Protein AF-A0A314ZMV6-F1 (afdb_monomer)

Solvent-accessible surface area (backbone atoms only — not comparable to full-atom values): 12860 Å² total; per-residue (Å²): 137,84,67,70,68,55,55,56,54,50,53,53,50,53,52,53,50,53,53,48,50,54,51,49,51,54,50,48,53,55,47,52,58,46,52,54,53,48,51,55,50,51,54,53,48,50,51,51,51,51,51,53,50,50,55,50,49,54,51,49,52,53,51,49,52,54,49,48,52,55,49,50,55,37,45,76,69,45,76,46,41,58,72,29,32,35,38,41,33,10,51,56,38,54,68,37,71,91,50,17,63,56,51,56,52,53,32,57,76,69,54,40,44,70,44,81,39,87,50,99,50,79,21,28,34,37,40,33,33,52,48,57,63,91,75,35,94,73,61,70,57,69,44,77,45,61,44,38,39,35,61,34,51,30,68,62,49,49,48,33,54,75,67,67,43,48,62,61,50,52,52,55,50,32,72,80,36,73,82,38,48,83,42,77,45,63,44,63,43,68,61,48,52,53,52,52,53,51,50,51,60,68,60,51,85,56,86,73,94,80,74,84,76,81,82,77,78,84,77,79,72,96,64,99,70,88,129

pLDDT: mean 79.05, std 17.61, range [33.66, 97.62]

Mean predicted aligned error: 16.0 Å

Radius of gyration: 45.46 Å; Cα contacts (8 Å, |Δi|>4): 189; chains: 1; bounding box: 92×43×152 Å

InterPro domains:
  IPR006166 ERCC4 domain [PF02732] (89-210)
  IPR033310 Mms4/EME1/EME2 [PTHR21077] (9-217)
  IPR047524 Crossover junction endonuclease EME1, XPF-like nuclease domain, plants/arthropods [cd20083] (84-217)

Structure (mmCIF, N/CA/C/O backbone):
data_AF-A0A314ZMV6-F1
#
_entry.id   AF-A0A314ZMV6-F1
#
loop_
_atom_site.group_PDB
_atom_site.id
_atom_site.type_symbol
_atom_site.label_atom_id
_atom_site.label_alt_id
_atom_site.label_comp_id
_atom_site.label_asym_id
_atom_site.label_entity_id
_atom_site.label_seq_id
_atom_site.pdbx_PDB_ins_code
_atom_site.Cartn_x
_atom_site.Cartn_y
_atom_site.Cartn_z
_atom_site.occupancy
_atom_site.B_iso_or_equiv
_atom_site.auth_seq_id
_atom_site.auth_comp_id
_atom_site.auth_asym_id
_atom_site.auth_atom_id
_atom_site.pdbx_PDB_model_num
ATOM 1 N N . MET A 1 1 ? -65.391 -12.163 109.477 1.00 46.50 1 MET A N 1
ATOM 2 C CA . MET A 1 1 ? -65.604 -12.967 108.250 1.00 46.50 1 MET A CA 1
ATOM 3 C C . MET A 1 1 ? -64.968 -12.210 107.085 1.00 46.50 1 MET A C 1
ATOM 5 O O . MET A 1 1 ? -65.658 -11.556 106.318 1.00 46.50 1 MET A O 1
ATOM 9 N N . ASP A 1 2 ? -63.638 -12.265 106.977 1.00 49.41 2 ASP A N 1
ATOM 10 C CA . ASP A 1 2 ? -62.822 -11.454 106.052 1.00 49.41 2 ASP A CA 1
ATOM 11 C C . ASP A 1 2 ? -62.337 -12.243 104.824 1.00 49.41 2 ASP A C 1
ATOM 13 O O . ASP A 1 2 ? -61.214 -12.083 104.353 1.00 49.41 2 ASP A O 1
ATOM 17 N N . GLN A 1 3 ? -63.177 -13.131 104.287 1.00 50.53 3 GLN A N 1
ATOM 18 C CA . GLN A 1 3 ? -62.829 -13.936 103.104 1.00 50.53 3 GLN A CA 1
ATOM 19 C C . GLN A 1 3 ? -63.373 -13.368 101.783 1.00 50.53 3 GLN A C 1
ATOM 21 O O . GLN A 1 3 ? -62.817 -13.649 100.722 1.00 50.53 3 GLN A O 1
ATOM 26 N N . MET A 1 4 ? -64.386 -12.494 101.813 1.00 45.66 4 MET A N 1
ATOM 27 C CA . MET A 1 4 ? -65.026 -11.985 100.587 1.00 45.66 4 MET A CA 1
ATOM 28 C C . MET A 1 4 ? -64.254 -10.830 99.915 1.00 45.66 4 MET A C 1
ATOM 30 O O . MET A 1 4 ? -64.315 -10.662 98.696 1.00 45.66 4 MET A O 1
ATOM 34 N N . GLY A 1 5 ? -63.473 -10.053 100.679 1.00 46.84 5 GLY A N 1
ATOM 35 C CA . GLY A 1 5 ? -62.709 -8.903 100.167 1.00 46.84 5 GLY A CA 1
ATOM 36 C C . GLY A 1 5 ? -61.453 -9.273 99.364 1.00 46.84 5 GLY A C 1
ATOM 37 O O . GLY A 1 5 ? -61.052 -8.535 98.458 1.00 46.84 5 GLY A O 1
ATOM 38 N N . ASN A 1 6 ? -60.853 -10.436 99.645 1.00 51.25 6 ASN A N 1
ATOM 39 C CA . ASN A 1 6 ? -59.649 -10.903 98.949 1.00 51.25 6 ASN A CA 1
ATOM 40 C C . ASN A 1 6 ? -59.959 -11.475 97.556 1.00 51.25 6 ASN A C 1
ATOM 42 O O . ASN A 1 6 ? -59.221 -11.210 96.608 1.00 51.25 6 ASN A O 1
ATOM 46 N N . ILE A 1 7 ? -61.104 -12.145 97.388 1.00 53.22 7 ILE A N 1
ATOM 47 C CA . ILE A 1 7 ? -61.523 -12.750 96.110 1.00 53.22 7 ILE A CA 1
ATOM 48 C C . ILE A 1 7 ? -61.814 -11.672 95.046 1.00 53.22 7 ILE A C 1
ATOM 50 O O . ILE A 1 7 ? -61.452 -11.825 93.877 1.00 53.22 7 ILE A O 1
ATOM 54 N N . VAL A 1 8 ? -62.402 -10.535 95.442 1.00 53.84 8 VAL A N 1
ATOM 55 C CA . VAL A 1 8 ? -62.698 -9.410 94.530 1.00 53.84 8 VAL A CA 1
ATOM 56 C C . VAL A 1 8 ? -61.423 -8.665 94.108 1.00 53.84 8 VAL A C 1
ATOM 58 O O . VAL A 1 8 ? -61.283 -8.293 92.938 1.00 53.84 8 VAL A O 1
ATOM 61 N N . LYS A 1 9 ? -60.456 -8.486 95.022 1.00 53.25 9 LYS A N 1
ATOM 62 C CA . LYS A 1 9 ? -59.139 -7.895 94.709 1.00 53.25 9 LYS A CA 1
ATOM 63 C C . LYS A 1 9 ? -58.300 -8.804 93.808 1.00 53.25 9 LYS A C 1
ATOM 65 O O . LYS A 1 9 ? -57.648 -8.304 92.892 1.00 53.25 9 LYS A O 1
ATOM 70 N N . GLN A 1 10 ? -58.358 -10.119 94.020 1.00 53.50 10 GLN A N 1
ATOM 71 C CA . GLN A 1 10 ? -57.647 -11.099 93.202 1.00 53.50 10 GLN A CA 1
ATOM 72 C C . GLN A 1 10 ? -58.225 -11.151 91.780 1.00 53.50 10 GLN A C 1
ATOM 74 O O . GLN A 1 10 ? -57.464 -10.988 90.831 1.00 53.50 10 GLN A O 1
ATOM 79 N N . ARG A 1 11 ? -59.561 -11.195 91.616 1.00 52.59 11 ARG A N 1
ATOM 80 C CA . ARG A 1 11 ? -60.228 -11.129 90.297 1.00 52.59 11 ARG A CA 1
ATOM 81 C C . ARG A 1 11 ? -59.911 -9.849 89.516 1.00 52.59 11 ARG A C 1
ATOM 83 O O . ARG A 1 11 ? -59.636 -9.946 88.321 1.00 52.59 11 ARG A O 1
ATOM 90 N N . ARG A 1 12 ? -59.892 -8.674 90.165 1.00 54.53 12 ARG A N 1
ATOM 91 C CA . ARG A 1 12 ? -59.501 -7.395 89.528 1.00 54.53 12 ARG A CA 1
ATOM 92 C C . ARG A 1 12 ? -58.025 -7.366 89.115 1.00 54.53 12 ARG A C 1
ATOM 94 O O . ARG A 1 12 ? -57.729 -6.860 88.038 1.00 54.53 12 ARG A O 1
ATOM 101 N N . LYS A 1 13 ? -57.118 -7.947 89.913 1.00 54.31 13 LYS A N 1
ATOM 102 C CA . LYS A 1 13 ? -55.700 -8.104 89.540 1.00 54.31 13 LYS A CA 1
ATOM 103 C C . LYS A 1 13 ? -55.528 -9.019 88.327 1.00 54.31 13 LYS A C 1
ATOM 105 O O . LYS A 1 13 ? -54.842 -8.622 87.397 1.00 54.31 13 LYS A O 1
ATOM 110 N N . THR A 1 14 ? -56.182 -10.183 88.286 1.00 54.16 14 THR A N 1
ATOM 111 C CA . THR A 1 14 ? -56.122 -11.074 87.108 1.00 54.16 14 THR A CA 1
ATOM 112 C C . THR A 1 14 ? -56.683 -10.407 85.855 1.00 54.16 14 THR A C 1
ATOM 114 O O . THR A 1 14 ? -56.006 -10.428 84.839 1.00 54.16 14 THR A O 1
ATOM 117 N N . LYS A 1 15 ? -57.842 -9.731 85.925 1.00 54.78 15 LYS A N 1
ATOM 118 C CA . LYS A 1 15 ? -58.415 -9.011 84.769 1.00 54.78 15 LYS A CA 1
ATOM 119 C C . LYS A 1 15 ? -57.489 -7.913 84.238 1.00 54.78 15 LYS A C 1
ATOM 121 O O . LYS A 1 15 ? -57.287 -7.823 83.035 1.00 54.78 15 LYS A O 1
ATOM 126 N N . ALA A 1 16 ? -56.879 -7.132 85.131 1.00 55.88 16 ALA A N 1
ATOM 127 C CA . ALA A 1 16 ? -55.930 -6.092 84.745 1.00 55.88 16 ALA A CA 1
ATOM 128 C C . ALA A 1 16 ? -54.634 -6.664 84.144 1.00 55.88 16 ALA A C 1
ATOM 130 O O . ALA A 1 16 ? -54.069 -6.044 83.253 1.00 55.88 16 ALA A O 1
ATOM 131 N N . ILE A 1 17 ? -54.165 -7.833 84.599 1.00 58.75 17 ILE A N 1
ATOM 132 C CA . ILE A 1 17 ? -52.979 -8.511 84.047 1.00 58.75 17 ILE A CA 1
ATOM 133 C C . ILE A 1 17 ? -53.280 -9.074 82.653 1.00 58.75 17 ILE A C 1
ATOM 135 O O . ILE A 1 17 ? -52.475 -8.877 81.748 1.00 58.75 17 ILE A O 1
ATOM 139 N N . THR A 1 18 ? -54.446 -9.698 82.453 1.00 56.09 18 THR A N 1
ATOM 140 C CA . THR A 1 18 ? -54.866 -10.216 81.140 1.00 56.09 18 THR A CA 1
ATOM 141 C C . THR A 1 18 ? -55.137 -9.084 80.145 1.00 56.09 18 THR A C 1
ATOM 143 O O . THR A 1 18 ? -54.744 -9.171 78.989 1.00 56.09 18 THR A O 1
ATOM 146 N N . GLU A 1 19 ? -55.737 -7.970 80.577 1.00 55.28 19 GLU A N 1
ATOM 147 C CA . GLU A 1 19 ? -55.912 -6.791 79.717 1.00 55.28 19 GLU A CA 1
ATOM 148 C C . GLU A 1 19 ? -54.574 -6.128 79.367 1.00 55.28 19 GLU A C 1
ATOM 150 O O . GLU A 1 19 ? -54.409 -5.675 78.238 1.00 55.28 19 GLU A O 1
ATOM 155 N N . LYS A 1 20 ? -53.593 -6.102 80.284 1.00 58.50 20 LYS A N 1
ATOM 156 C CA . LYS A 1 20 ? -52.242 -5.588 79.999 1.00 58.50 20 LYS A CA 1
ATOM 157 C C . LYS A 1 20 ? -51.478 -6.495 79.034 1.00 58.50 20 LYS A C 1
ATOM 159 O O . LYS A 1 20 ? -50.877 -5.976 78.102 1.00 58.50 20 LYS A O 1
ATOM 164 N N . SER A 1 21 ? -51.558 -7.819 79.204 1.00 55.34 21 SER A N 1
ATOM 165 C CA . SER A 1 21 ? -50.895 -8.778 78.311 1.00 55.34 21 SER A CA 1
ATOM 166 C C . SER A 1 21 ? -51.494 -8.758 76.905 1.00 55.34 21 SER A C 1
ATOM 168 O O . SER A 1 21 ? -50.747 -8.731 75.937 1.00 55.34 21 SER A O 1
ATOM 170 N N . VAL A 1 22 ? -52.822 -8.660 76.774 1.00 60.22 22 VAL A N 1
ATOM 171 C CA . VAL A 1 22 ? -53.497 -8.527 75.470 1.00 60.22 22 VAL A CA 1
ATOM 172 C C . VAL A 1 22 ? -53.165 -7.185 74.806 1.00 60.22 22 VAL A C 1
ATOM 174 O O . VAL A 1 22 ? -53.015 -7.117 73.587 1.00 60.22 22 VAL A O 1
ATOM 177 N N . ARG A 1 23 ? -53.002 -6.101 75.580 1.00 60.44 23 ARG A N 1
ATOM 178 C CA . ARG A 1 23 ? -52.601 -4.786 75.047 1.00 60.44 23 ARG A CA 1
ATOM 179 C C . ARG A 1 23 ? -51.136 -4.755 74.609 1.00 60.44 23 ARG A C 1
ATOM 181 O O . ARG A 1 23 ? -50.849 -4.130 73.592 1.00 60.44 23 ARG A O 1
ATOM 188 N N . ASP A 1 24 ? -50.244 -5.425 75.336 1.00 58.53 24 ASP A N 1
ATOM 189 C CA . ASP A 1 24 ? -48.824 -5.555 74.987 1.00 58.53 24 ASP A CA 1
ATOM 190 C C . ASP A 1 24 ? -48.611 -6.509 73.801 1.00 58.53 24 ASP A C 1
ATOM 192 O O . ASP A 1 24 ? -47.844 -6.176 72.899 1.00 58.53 24 ASP A O 1
ATOM 196 N N . GLU A 1 25 ? -49.353 -7.619 73.709 1.00 59.53 25 GLU A N 1
ATOM 197 C CA . GLU A 1 25 ? -49.363 -8.491 72.524 1.00 59.53 25 GLU A CA 1
ATOM 198 C C . GLU A 1 25 ? -49.918 -7.770 71.294 1.00 59.53 25 GLU A C 1
ATOM 200 O O . GLU A 1 25 ? -49.305 -7.831 70.227 1.00 59.53 25 GLU A O 1
ATOM 205 N N . ALA A 1 26 ? -51.021 -7.025 71.437 1.00 61.47 26 ALA A N 1
ATOM 206 C CA . ALA A 1 26 ? -51.584 -6.207 70.363 1.00 61.47 26 ALA A CA 1
ATOM 207 C C . ALA A 1 26 ? -50.634 -5.073 69.943 1.00 61.47 26 ALA A C 1
ATOM 209 O O . ALA A 1 26 ? -50.572 -4.722 68.767 1.00 61.47 26 ALA A O 1
ATOM 210 N N . MET A 1 27 ? -49.872 -4.491 70.877 1.00 60.88 27 MET A N 1
ATOM 211 C CA . MET A 1 27 ? -48.860 -3.474 70.574 1.00 60.88 27 MET A CA 1
ATOM 212 C C . MET A 1 27 ? -47.615 -4.092 69.915 1.00 60.88 27 MET A C 1
ATOM 214 O O . MET A 1 27 ? -47.045 -3.475 69.014 1.00 60.88 27 MET A O 1
ATOM 218 N N . GLY A 1 28 ? -47.232 -5.311 70.306 1.00 61.75 28 GLY A N 1
ATOM 219 C CA . GLY A 1 28 ? -46.158 -6.107 69.709 1.00 61.75 28 GLY A CA 1
ATOM 220 C C . GLY A 1 28 ? -46.468 -6.545 68.277 1.00 61.75 28 GLY A C 1
ATOM 221 O O . GLY A 1 28 ? -45.662 -6.303 67.382 1.00 61.75 28 GLY A O 1
ATOM 222 N N . THR A 1 29 ? -47.672 -7.063 68.011 1.00 61.25 29 THR A N 1
ATOM 223 C CA . THR A 1 29 ? -48.127 -7.386 66.641 1.00 61.25 29 THR A CA 1
ATOM 224 C C . THR A 1 29 ? -48.223 -6.139 65.764 1.00 61.25 29 THR A C 1
ATOM 226 O O . THR A 1 29 ? -47.824 -6.174 64.602 1.00 61.25 29 THR A O 1
ATOM 229 N N . ARG A 1 30 ? -48.669 -4.994 66.306 1.00 66.56 30 ARG A N 1
ATOM 230 C CA . ARG A 1 30 ? -48.697 -3.716 65.562 1.00 66.56 30 ARG A CA 1
ATOM 231 C C . ARG A 1 30 ? -47.303 -3.156 65.264 1.00 66.56 30 ARG A C 1
ATOM 233 O O . ARG A 1 30 ? -47.148 -2.459 64.261 1.00 66.56 30 ARG A O 1
ATOM 240 N N . LYS A 1 31 ? -46.315 -3.414 66.130 1.00 66.31 31 LYS A N 1
ATOM 241 C CA . LYS A 1 31 ? -44.904 -3.050 65.914 1.00 66.31 31 LYS A CA 1
ATOM 242 C C . LYS A 1 31 ? -44.250 -3.958 64.873 1.00 66.31 31 LYS A C 1
ATOM 244 O O . LYS A 1 31 ? -43.692 -3.428 63.919 1.00 66.31 31 LYS A O 1
ATOM 249 N N . MET A 1 32 ? -44.437 -5.275 64.978 1.00 61.62 32 MET A N 1
ATOM 250 C CA . MET A 1 32 ? -43.958 -6.253 63.990 1.00 61.62 32 MET A CA 1
ATOM 251 C C . MET A 1 32 ? -44.537 -5.972 62.594 1.00 61.62 32 MET A C 1
ATOM 253 O O . MET A 1 32 ? -43.794 -5.870 61.623 1.00 61.62 32 MET A O 1
ATOM 257 N N . ALA A 1 33 ? -45.840 -5.682 62.501 1.00 72.94 33 ALA A N 1
ATOM 258 C CA . ALA A 1 33 ? -46.485 -5.298 61.243 1.00 72.94 33 ALA A CA 1
ATOM 259 C C . ALA A 1 33 ? -46.008 -3.940 60.684 1.00 72.94 33 ALA A C 1
ATOM 261 O O . ALA A 1 33 ? -46.150 -3.681 59.489 1.00 72.94 33 ALA A O 1
ATOM 262 N N . LYS A 1 34 ? -45.461 -3.043 61.519 1.00 75.94 34 LYS A N 1
ATOM 263 C CA . LYS A 1 34 ? -44.840 -1.784 61.067 1.00 75.94 34 LYS A CA 1
ATOM 264 C C . LYS A 1 34 ? -43.418 -2.011 60.555 1.00 75.94 34 LYS A C 1
ATOM 266 O O . LYS A 1 34 ? -43.084 -1.466 59.508 1.00 75.94 34 LYS A O 1
ATOM 271 N N . GLU A 1 35 ? -42.611 -2.806 61.251 1.00 76.25 35 GLU A N 1
ATOM 272 C CA . GLU A 1 35 ? -41.242 -3.150 60.835 1.00 76.25 35 GLU A CA 1
ATOM 273 C C . GLU A 1 35 ? -41.214 -3.963 59.540 1.00 76.25 35 GLU A C 1
ATOM 275 O O . GLU A 1 35 ? -40.434 -3.662 58.639 1.00 76.25 35 GLU A O 1
ATOM 280 N N . GLU A 1 36 ? -42.112 -4.934 59.392 1.00 77.38 36 GLU A N 1
ATOM 281 C CA . GLU A 1 36 ? -42.229 -5.730 58.168 1.00 77.38 36 GLU A CA 1
ATOM 282 C C . GLU A 1 36 ? -42.626 -4.862 56.962 1.00 77.38 36 GLU A C 1
ATOM 284 O O . GLU A 1 36 ? -42.098 -5.017 55.860 1.00 77.38 36 GLU A O 1
ATOM 289 N N . ARG A 1 37 ? -43.479 -3.854 57.185 1.00 79.38 37 ARG A N 1
ATOM 290 C CA . ARG A 1 37 ? -43.881 -2.879 56.161 1.00 79.38 37 ARG A CA 1
ATOM 291 C C . ARG A 1 37 ? -42.745 -1.927 55.772 1.00 79.38 37 ARG A C 1
ATOM 293 O O . ARG A 1 37 ? -42.667 -1.542 54.608 1.00 79.38 37 ARG A O 1
ATOM 300 N N . ILE A 1 38 ? -41.875 -1.566 56.720 1.00 82.25 38 ILE A N 1
ATOM 301 C CA . ILE A 1 38 ? -40.657 -0.776 56.467 1.00 82.25 38 ILE A CA 1
ATOM 302 C C . ILE A 1 38 ? -39.667 -1.603 55.641 1.00 82.25 38 ILE A C 1
ATOM 304 O O . ILE A 1 38 ? -39.238 -1.133 54.590 1.00 82.25 38 ILE A O 1
ATOM 308 N N . ARG A 1 39 ? -39.405 -2.860 56.025 1.00 82.69 39 ARG A N 1
ATOM 309 C CA . ARG A 1 39 ? -38.532 -3.777 55.268 1.00 82.69 39 ARG A CA 1
ATOM 310 C C . ARG A 1 39 ? -39.015 -3.998 53.834 1.00 82.69 39 ARG A C 1
ATOM 312 O O . ARG A 1 39 ? -38.234 -3.863 52.897 1.00 82.69 39 ARG A O 1
ATOM 319 N N . LEU A 1 40 ? -40.312 -4.254 53.643 1.00 83.12 40 LEU A N 1
ATOM 320 C CA . LEU A 1 40 ? -40.923 -4.380 52.312 1.00 83.12 40 LEU A CA 1
ATOM 321 C C . LEU A 1 40 ? -40.763 -3.105 51.468 1.00 83.12 40 LEU A C 1
ATOM 323 O O . LEU A 1 40 ? -40.603 -3.174 50.248 1.00 83.12 40 LEU A O 1
ATOM 327 N N . MET A 1 41 ? -40.817 -1.929 52.098 1.00 83.56 41 MET A N 1
ATOM 328 C CA . MET A 1 41 ? -40.648 -0.651 51.410 1.00 83.56 41 MET A CA 1
ATOM 329 C C . MET A 1 41 ? -39.183 -0.372 51.050 1.00 83.56 41 MET A C 1
ATOM 331 O O . MET A 1 41 ? -38.920 0.116 49.950 1.00 83.56 41 MET A O 1
ATOM 335 N N . GLU A 1 42 ? -38.240 -0.720 51.925 1.00 85.19 42 GLU A N 1
ATOM 336 C CA . GLU A 1 42 ? -36.796 -0.646 51.673 1.00 85.19 42 GLU A CA 1
ATOM 337 C C . GLU A 1 42 ? -36.371 -1.592 50.548 1.00 85.19 42 GLU A C 1
ATOM 339 O O . GLU A 1 42 ? -35.706 -1.157 49.609 1.00 85.19 42 GLU A O 1
ATOM 344 N N . GLU A 1 43 ? -36.836 -2.844 50.560 1.00 86.00 43 GLU A N 1
ATOM 345 C CA . GLU A 1 43 ? -36.534 -3.816 49.504 1.00 86.00 43 GLU A CA 1
ATOM 346 C C . GLU A 1 43 ? -37.105 -3.369 48.146 1.00 86.00 43 GLU A C 1
ATOM 348 O O . GLU A 1 43 ? -36.437 -3.441 47.111 1.00 86.00 43 GLU A O 1
ATOM 353 N N . LYS A 1 44 ? -38.326 -2.814 48.140 1.00 88.75 44 LYS A N 1
ATOM 354 C CA . LYS A 1 44 ? -38.942 -2.239 46.935 1.00 88.75 44 LYS A CA 1
ATOM 355 C C . LYS A 1 44 ? -38.182 -1.012 46.425 1.00 88.75 44 LYS A C 1
ATOM 357 O O . LYS A 1 44 ? -38.094 -0.814 45.213 1.00 88.75 44 LYS A O 1
ATOM 362 N N . ASN A 1 45 ? -37.645 -0.181 47.316 1.00 89.00 45 ASN A N 1
ATOM 363 C CA . ASN A 1 45 ? -36.821 0.965 46.935 1.00 89.00 45 ASN A CA 1
ATOM 364 C C . ASN A 1 45 ? -35.460 0.524 46.385 1.00 89.00 45 ASN A C 1
ATOM 366 O O . ASN A 1 45 ? -35.024 1.077 45.376 1.00 89.00 45 ASN A O 1
ATOM 370 N N . LEU A 1 46 ? -34.837 -0.498 46.976 1.00 87.31 46 LEU A N 1
ATOM 371 C CA . LEU A 1 46 ? -33.573 -1.058 46.501 1.00 87.31 46 LEU A CA 1
ATOM 372 C C . LEU A 1 46 ? -33.729 -1.668 45.101 1.00 87.31 46 LEU A C 1
ATOM 374 O O . LEU A 1 46 ? -32.968 -1.319 44.200 1.00 87.31 46 LEU A O 1
ATOM 378 N N . LYS A 1 47 ? -34.780 -2.472 44.872 1.00 88.00 47 LYS A N 1
ATOM 379 C CA . LYS A 1 47 ? -35.111 -3.007 43.536 1.00 88.00 47 LYS A CA 1
ATOM 380 C C . LYS A 1 47 ? -35.316 -1.897 42.505 1.00 88.00 47 LYS A C 1
ATOM 382 O O . LYS A 1 47 ? -34.729 -1.949 41.430 1.00 88.00 47 LYS A O 1
ATOM 387 N N . LYS A 1 48 ? -36.061 -0.838 42.844 1.00 88.56 48 LYS A N 1
ATOM 388 C CA . LYS A 1 48 ? -36.249 0.324 41.953 1.00 88.56 48 LYS A CA 1
ATOM 389 C C . LYS A 1 48 ? -34.942 1.052 41.635 1.00 88.56 48 LYS A C 1
ATOM 391 O O . LYS A 1 48 ? -34.763 1.519 40.511 1.00 88.56 48 LYS A O 1
ATOM 396 N N . GLN A 1 49 ? -34.043 1.199 42.610 1.00 87.62 49 GLN A N 1
ATOM 397 C CA . GLN A 1 49 ? -32.732 1.809 42.378 1.00 87.62 49 GLN A CA 1
ATOM 398 C C . GLN A 1 49 ? -31.867 0.930 41.472 1.00 87.62 49 GLN A C 1
ATOM 400 O O . GLN A 1 49 ? -31.253 1.446 40.541 1.00 87.62 49 GLN A O 1
ATOM 405 N N . GLN A 1 50 ? -31.879 -0.384 41.686 1.00 88.62 50 GLN A N 1
ATOM 406 C CA . GLN A 1 50 ? -31.139 -1.342 40.873 1.00 88.62 50 GLN A CA 1
ATOM 407 C C . GLN A 1 50 ? -31.660 -1.386 39.428 1.00 88.62 50 GLN A C 1
ATOM 409 O O . GLN A 1 50 ? -30.865 -1.296 38.496 1.00 88.62 50 GLN A O 1
ATOM 414 N N . GLU A 1 51 ? -32.980 -1.390 39.222 1.00 90.19 51 GLU A N 1
ATOM 415 C CA . GLU A 1 51 ? -33.602 -1.263 37.894 1.00 90.19 51 GLU A CA 1
ATOM 416 C C . GLU A 1 51 ? -33.248 0.066 37.217 1.00 90.19 51 GLU A C 1
ATOM 418 O O . GLU A 1 51 ? -32.975 0.107 36.016 1.00 90.19 51 GLU A O 1
ATOM 423 N N . LYS A 1 52 ? -33.216 1.175 37.970 1.00 92.00 52 LYS A N 1
ATOM 424 C CA . LYS A 1 52 ? -32.819 2.485 37.436 1.00 92.00 52 LYS A CA 1
ATOM 425 C C . LYS A 1 52 ? -31.355 2.483 36.990 1.00 92.00 52 LYS A C 1
ATOM 427 O O . LYS A 1 52 ? -31.060 3.027 35.926 1.00 92.00 52 LYS A O 1
ATOM 432 N N . LEU A 1 53 ? -30.465 1.866 37.769 1.00 90.38 53 LEU A N 1
ATOM 433 C CA . LEU A 1 53 ? -29.050 1.711 37.427 1.00 90.38 53 LEU A CA 1
ATOM 434 C C . LEU A 1 53 ? -28.864 0.803 36.206 1.00 90.38 53 LEU A C 1
ATOM 436 O O . LEU A 1 53 ? -28.172 1.196 35.273 1.00 90.38 53 LEU A O 1
ATOM 440 N N . GLN A 1 54 ? -29.542 -0.346 36.149 1.00 90.38 54 GLN A N 1
ATOM 441 C CA . GLN A 1 54 ? -29.499 -1.249 34.993 1.00 90.38 54 GLN A CA 1
ATOM 442 C C . GLN A 1 54 ? -30.035 -0.578 33.727 1.00 90.38 54 GLN A C 1
ATOM 444 O O . GLN A 1 54 ? -29.411 -0.644 32.673 1.00 90.38 54 GLN A O 1
ATOM 449 N N . ARG A 1 55 ? -31.157 0.144 33.817 1.00 91.31 55 ARG A N 1
ATOM 450 C CA . ARG A 1 55 ? -31.722 0.872 32.674 1.00 91.31 55 ARG A CA 1
ATOM 451 C C . ARG A 1 55 ? -30.818 2.013 32.209 1.00 91.31 55 ARG A C 1
ATOM 453 O O . ARG A 1 55 ? -30.761 2.289 31.012 1.00 91.31 55 ARG A O 1
ATOM 460 N N . ALA A 1 56 ? -30.125 2.680 33.131 1.00 90.44 56 ALA A N 1
ATOM 461 C CA . ALA A 1 56 ? -29.123 3.686 32.793 1.00 90.44 56 ALA A CA 1
ATOM 462 C C . ALA A 1 56 ? -27.900 3.054 32.108 1.00 90.44 56 ALA A C 1
ATOM 464 O O . ALA A 1 56 ? -27.465 3.577 31.085 1.00 90.44 56 ALA A O 1
ATOM 465 N N . ALA A 1 57 ? -27.415 1.914 32.611 1.00 91.19 57 ALA A N 1
ATOM 466 C CA . ALA A 1 57 ? -26.312 1.162 32.017 1.00 91.19 57 ALA A CA 1
ATOM 467 C C . ALA A 1 57 ? -26.651 0.685 30.596 1.00 91.19 57 ALA A C 1
ATOM 469 O O . ALA A 1 57 ? -25.931 1.017 29.662 1.00 91.19 57 ALA A O 1
ATOM 470 N N . LEU A 1 58 ? -27.814 0.052 30.398 1.00 90.62 58 LEU A N 1
ATOM 471 C CA . LEU A 1 58 ? -28.290 -0.376 29.075 1.00 90.62 58 LEU A CA 1
ATOM 472 C C . LEU A 1 58 ? -28.434 0.799 28.097 1.00 90.62 58 LEU A C 1
ATOM 474 O O . LEU A 1 58 ? -28.170 0.670 26.903 1.00 90.62 58 LEU A O 1
ATOM 478 N N . LYS A 1 59 ? -28.855 1.974 28.584 1.00 91.94 59 LYS A N 1
ATOM 479 C CA . LYS A 1 59 ? -28.961 3.178 27.750 1.00 91.94 59 LYS A CA 1
ATOM 480 C C . LYS A 1 59 ? -27.587 3.740 27.375 1.00 91.94 59 LYS A C 1
ATOM 482 O O . LYS A 1 59 ? -27.442 4.242 26.260 1.00 91.94 59 LYS A O 1
ATOM 487 N N . ALA A 1 60 ? -26.613 3.678 28.282 1.00 89.31 60 ALA A N 1
ATOM 488 C CA . ALA A 1 60 ? -25.235 4.077 28.012 1.00 89.31 60 ALA A CA 1
ATOM 489 C C . ALA A 1 60 ? -24.581 3.130 26.994 1.00 89.31 60 ALA A C 1
ATOM 491 O O . ALA A 1 60 ? -24.075 3.599 25.978 1.00 89.31 60 ALA A O 1
ATOM 492 N N . GLU A 1 61 ? -24.722 1.819 27.190 1.00 85.94 61 GLU A N 1
ATOM 493 C CA . GLU A 1 61 ? -24.223 0.784 26.280 1.00 85.94 61 GLU A CA 1
ATOM 494 C C . GLU A 1 61 ? -24.838 0.919 24.877 1.00 85.94 61 GLU A C 1
ATOM 496 O O . GLU A 1 61 ? -24.131 0.932 23.872 1.00 85.94 61 GLU A O 1
ATOM 501 N N . ALA A 1 62 ? -26.153 1.149 24.781 1.00 87.69 62 ALA A N 1
ATOM 502 C CA . ALA A 1 62 ? -26.815 1.385 23.497 1.00 87.69 62 ALA A CA 1
ATOM 503 C C . ALA A 1 62 ? -26.353 2.682 22.801 1.00 87.69 62 ALA A C 1
ATOM 505 O O . ALA A 1 62 ? -26.345 2.762 21.568 1.00 87.69 62 ALA A O 1
ATOM 506 N N . ALA A 1 63 ? -25.995 3.721 23.564 1.00 87.06 63 ALA A N 1
ATOM 507 C CA . ALA A 1 63 ? -25.449 4.958 23.009 1.00 87.06 63 ALA A CA 1
ATOM 508 C C . ALA A 1 63 ? -24.015 4.761 22.494 1.00 87.06 63 ALA A C 1
ATOM 510 O O . ALA A 1 63 ? -23.675 5.284 21.430 1.00 87.06 63 ALA A O 1
ATOM 511 N N . GLU A 1 64 ? -23.210 3.976 23.207 1.00 86.06 64 GLU A N 1
ATOM 512 C CA . GLU A 1 64 ? -21.847 3.610 22.827 1.00 86.06 64 GLU A CA 1
ATOM 513 C C . GLU A 1 64 ? -21.829 2.716 21.582 1.00 86.06 64 GLU A C 1
ATOM 515 O O . GLU A 1 64 ? -21.197 3.072 20.588 1.00 86.06 64 GLU A O 1
ATOM 520 N N . MET A 1 65 ? -22.651 1.662 21.551 1.00 81.69 65 MET A N 1
ATOM 521 C CA . MET A 1 65 ? -22.864 0.809 20.373 1.00 81.69 65 MET A CA 1
ATOM 522 C C . MET A 1 65 ? -23.271 1.624 19.139 1.00 81.69 65 MET A C 1
ATOM 524 O O . MET A 1 65 ? -22.722 1.446 18.052 1.00 81.69 65 MET A O 1
ATOM 528 N N . LYS A 1 66 ? -24.182 2.598 19.293 1.00 86.81 66 LYS A N 1
ATOM 529 C CA . LYS A 1 66 ? -24.557 3.507 18.193 1.00 86.81 66 LYS A CA 1
ATOM 530 C C . LYS A 1 66 ? -23.416 4.419 17.746 1.00 86.81 66 LYS A C 1
ATOM 532 O O . LYS A 1 66 ? -23.389 4.813 16.578 1.00 86.81 66 LYS A O 1
ATOM 537 N N . LYS A 1 67 ? -22.518 4.821 18.647 1.00 86.44 67 LYS A N 1
ATOM 538 C CA . LYS A 1 67 ? -21.354 5.645 18.300 1.00 86.44 67 LYS A CA 1
ATOM 539 C C . LYS A 1 67 ? -20.347 4.823 17.496 1.00 86.44 67 LYS A C 1
ATOM 541 O O . LYS A 1 67 ? -19.967 5.268 16.414 1.00 86.44 67 LYS A O 1
ATOM 546 N N . ILE A 1 68 ? -20.035 3.614 17.963 1.00 80.00 68 ILE A N 1
ATOM 547 C CA . ILE A 1 68 ? -19.140 2.665 17.288 1.00 80.00 68 ILE A CA 1
ATOM 548 C C . ILE A 1 68 ? -19.687 2.323 15.899 1.00 80.00 68 ILE A C 1
ATOM 550 O O . ILE A 1 68 ? -18.980 2.478 14.911 1.00 80.00 68 ILE A O 1
ATOM 554 N N . GLN A 1 69 ? -20.979 2.000 15.779 1.00 81.62 69 GLN A N 1
ATOM 555 C CA . GLN A 1 69 ? -21.598 1.691 14.486 1.00 81.62 69 GLN A CA 1
ATOM 556 C C . GLN A 1 69 ? -21.499 2.858 13.485 1.00 81.62 69 GLN A C 1
ATOM 558 O O . GLN A 1 69 ? -21.253 2.654 12.296 1.00 81.62 69 GLN A O 1
ATOM 563 N N . LYS A 1 70 ? -21.662 4.108 13.943 1.00 83.88 70 LYS A N 1
ATOM 564 C CA . LYS A 1 70 ? -21.492 5.295 13.086 1.00 83.88 70 LYS A CA 1
ATOM 565 C C . LYS A 1 70 ? -20.041 5.509 12.663 1.00 83.88 70 LYS A C 1
ATOM 567 O O . LYS A 1 70 ? -19.809 6.053 11.584 1.00 83.88 70 LYS A O 1
ATOM 572 N N . GLU A 1 71 ? -19.079 5.177 13.514 1.00 79.31 71 GLU A N 1
ATOM 573 C CA . GLU A 1 71 ? -17.652 5.255 13.191 1.00 79.31 71 GLU A CA 1
ATOM 574 C C . GLU A 1 71 ? -17.244 4.143 12.224 1.00 79.31 71 GLU A C 1
ATOM 576 O O . GLU A 1 71 ? -16.623 4.449 11.207 1.00 79.31 71 GLU A O 1
ATOM 581 N N . GLN A 1 72 ? -17.725 2.917 12.435 1.00 76.81 72 GLN A N 1
ATOM 582 C CA . GLN A 1 72 ? -17.562 1.790 11.519 1.00 76.81 72 GLN A CA 1
ATOM 583 C C . GLN A 1 72 ? -18.124 2.105 10.129 1.00 76.81 72 GLN A C 1
ATOM 585 O O . GLN A 1 72 ? -17.400 2.013 9.145 1.00 76.81 72 GLN A O 1
ATOM 590 N N . GLN A 1 73 ? -19.349 2.635 10.034 1.00 80.00 73 GLN A N 1
ATOM 591 C CA . GLN A 1 73 ? -19.913 3.061 8.746 1.00 80.00 73 GLN A CA 1
ATOM 592 C C . GLN A 1 73 ? -19.099 4.167 8.061 1.00 80.00 73 GLN A C 1
ATOM 594 O O . GLN A 1 73 ? -19.042 4.232 6.835 1.00 80.00 73 GLN A O 1
ATOM 599 N N . LYS A 1 74 ? -18.500 5.094 8.820 1.00 80.56 74 LYS A N 1
ATOM 600 C CA . LYS A 1 74 ? -17.628 6.131 8.239 1.00 80.56 74 LYS A CA 1
ATOM 601 C C . LYS A 1 74 ? -16.316 5.532 7.738 1.00 80.56 74 LYS A C 1
ATOM 603 O O . LYS A 1 74 ? -15.799 6.006 6.729 1.00 80.56 74 LYS A O 1
ATOM 608 N N . TRP A 1 75 ? -15.788 4.540 8.447 1.00 76.44 75 TRP A N 1
ATOM 609 C CA . TRP A 1 75 ? -14.574 3.824 8.082 1.00 76.44 75 TRP A CA 1
ATOM 610 C C . TRP A 1 75 ? -14.786 2.967 6.827 1.00 76.44 75 TRP A C 1
ATOM 612 O O . TRP A 1 75 ? -14.044 3.139 5.866 1.00 76.44 75 TRP A O 1
ATOM 622 N N . GLU A 1 76 ? -15.869 2.187 6.767 1.00 75.12 76 GLU A N 1
ATOM 623 C CA . GLU A 1 76 ? -16.274 1.401 5.587 1.00 75.12 76 GLU A CA 1
ATOM 624 C C . GLU A 1 76 ? -16.516 2.286 4.356 1.00 75.12 76 GLU A C 1
ATOM 626 O O . GLU A 1 76 ? -16.149 1.933 3.240 1.00 75.12 76 GLU A O 1
ATOM 631 N N . LYS A 1 77 ? -17.070 3.492 4.550 1.00 80.81 77 LYS A N 1
ATOM 632 C CA . LYS A 1 77 ? -17.225 4.499 3.482 1.00 80.81 77 LYS A CA 1
ATOM 633 C C . LYS A 1 77 ? -15.913 5.191 3.088 1.00 80.81 77 LYS A C 1
ATOM 635 O O . LYS A 1 77 ? -15.937 6.127 2.293 1.00 80.81 77 LYS A O 1
ATOM 640 N N . GLY A 1 78 ? -14.783 4.805 3.675 1.00 74.81 78 GLY A N 1
ATOM 641 C CA . GLY A 1 78 ? -13.459 5.321 3.338 1.00 74.81 78 GLY A CA 1
ATOM 642 C C . GLY A 1 78 ? -13.144 6.718 3.881 1.00 74.81 78 GLY A C 1
ATOM 643 O O . GLY A 1 78 ? -12.095 7.269 3.554 1.00 74.81 78 GLY A O 1
ATOM 644 N N . LYS A 1 79 ? -13.980 7.301 4.758 1.00 78.06 79 LYS A N 1
ATOM 645 C CA . LYS A 1 79 ? -13.746 8.654 5.313 1.00 78.06 79 LYS A CA 1
ATOM 646 C C . LYS A 1 79 ? -12.404 8.767 6.044 1.00 78.06 79 LYS A C 1
ATOM 648 O O . LYS A 1 79 ? -11.820 9.846 6.108 1.00 78.06 79 LYS A O 1
ATOM 653 N N . PHE A 1 80 ? -11.937 7.659 6.612 1.00 73.44 80 PHE A N 1
ATOM 654 C CA . PHE A 1 80 ? -10.675 7.571 7.343 1.00 73.44 80 PHE A CA 1
ATOM 655 C C . PHE A 1 80 ? -9.643 6.674 6.647 1.00 73.44 80 PHE A C 1
ATOM 657 O O . PHE A 1 80 ? -8.617 6.377 7.251 1.00 73.44 80 PHE A O 1
ATOM 664 N N . AL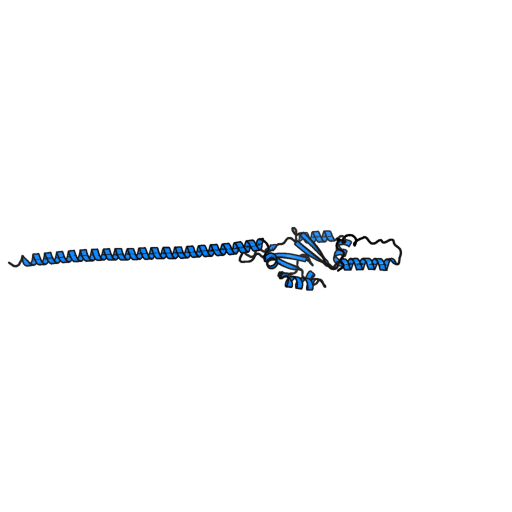A A 1 81 ? -9.869 6.289 5.383 1.00 76.44 81 ALA A N 1
ATOM 665 C CA . ALA A 1 81 ? -9.016 5.342 4.659 1.00 76.44 81 ALA A CA 1
ATOM 666 C C . ALA A 1 81 ? -7.539 5.765 4.650 1.00 76.44 81 ALA A C 1
ATOM 668 O O . ALA A 1 81 ? -6.668 4.958 4.947 1.00 76.44 81 ALA A O 1
ATOM 669 N N . VAL A 1 82 ? -7.259 7.053 4.421 1.00 81.25 82 VAL A N 1
ATOM 670 C CA . VAL A 1 82 ? -5.888 7.601 4.417 1.00 81.25 82 VAL A CA 1
ATOM 671 C C . VAL A 1 82 ? -5.182 7.438 5.770 1.00 81.25 82 VAL A C 1
ATOM 673 O O . VAL A 1 82 ? -3.975 7.245 5.811 1.00 81.25 82 VAL A O 1
ATOM 676 N N . LYS A 1 83 ? -5.924 7.486 6.884 1.00 81.06 83 LYS A N 1
ATOM 677 C CA . LYS A 1 83 ? -5.360 7.318 8.233 1.00 81.06 83 LYS A CA 1
ATOM 678 C C . LYS A 1 83 ? -5.157 5.851 8.611 1.00 81.06 83 LYS A C 1
ATOM 680 O O . LYS A 1 83 ? -4.324 5.562 9.459 1.00 81.06 83 LYS A O 1
ATOM 685 N N . SER A 1 84 ? -5.941 4.956 8.013 1.00 84.12 84 SER A N 1
ATOM 686 C CA . SER A 1 84 ? -5.878 3.514 8.261 1.00 84.12 84 SER A CA 1
ATOM 687 C C . SER A 1 84 ? -4.929 2.785 7.314 1.00 84.12 84 SER A C 1
ATOM 689 O O . SER A 1 84 ? -4.486 1.688 7.638 1.00 84.12 84 SER A O 1
ATOM 691 N N . ILE A 1 85 ? -4.614 3.353 6.148 1.00 90.12 85 ILE A N 1
ATOM 692 C CA . ILE A 1 85 ? -3.675 2.736 5.216 1.00 90.12 85 ILE A CA 1
ATOM 693 C C . ILE A 1 85 ? -2.235 2.925 5.699 1.00 90.12 85 ILE A C 1
ATOM 695 O O . ILE A 1 85 ? -1.819 4.012 6.109 1.00 90.12 85 ILE A O 1
ATOM 699 N N . VAL A 1 86 ? -1.473 1.842 5.631 1.00 92.88 86 VAL A N 1
ATOM 700 C CA . VAL A 1 86 ? -0.048 1.793 5.926 1.00 92.88 86 VAL A CA 1
ATOM 701 C C . VAL A 1 86 ? 0.667 1.264 4.693 1.00 92.88 86 VAL A C 1
ATOM 703 O O . VAL A 1 86 ? 0.387 0.150 4.245 1.00 92.88 86 VAL A O 1
ATOM 706 N N . ALA A 1 87 ? 1.587 2.063 4.160 1.00 95.44 87 ALA A N 1
ATOM 707 C CA . ALA A 1 87 ? 2.481 1.652 3.085 1.00 95.44 87 ALA A CA 1
ATOM 708 C C . ALA A 1 87 ? 3.745 0.989 3.655 1.00 95.44 87 ALA A C 1
ATOM 710 O O . ALA A 1 87 ? 4.443 1.576 4.481 1.00 95.44 87 ALA A O 1
ATOM 711 N N . GLU A 1 88 ? 4.048 -0.220 3.207 1.00 96.19 88 GLU A N 1
ATOM 712 C CA . GLU A 1 88 ? 5.281 -0.952 3.496 1.00 96.19 88 GLU A CA 1
ATOM 713 C C . GLU A 1 88 ? 6.232 -0.785 2.320 1.00 96.19 88 GLU A C 1
ATOM 715 O O . GLU A 1 88 ? 6.064 -1.398 1.264 1.00 96.19 88 GLU A O 1
ATOM 720 N N . ILE A 1 89 ? 7.180 0.130 2.489 1.00 97.12 89 ILE A N 1
ATOM 721 C CA . ILE A 1 89 ? 8.101 0.572 1.452 1.00 97.12 89 ILE A CA 1
ATOM 722 C C . ILE A 1 89 ? 9.389 -0.221 1.610 1.00 97.12 89 ILE A C 1
ATOM 724 O O . ILE A 1 89 ? 10.060 -0.112 2.638 1.00 97.12 89 ILE A O 1
ATOM 728 N N . ASP A 1 90 ? 9.751 -0.977 0.579 1.00 97.31 90 ASP A N 1
ATOM 729 C CA . ASP A 1 90 ? 11.029 -1.666 0.550 1.00 97.31 90 ASP A CA 1
ATOM 730 C C . ASP A 1 90 ? 12.199 -0.674 0.635 1.00 97.31 90 ASP A C 1
ATOM 732 O O . ASP A 1 90 ? 12.188 0.394 0.011 1.00 97.31 90 ASP A O 1
ATOM 736 N N . ILE A 1 91 ? 13.241 -1.046 1.374 1.00 96.06 91 ILE A N 1
ATOM 737 C CA . ILE A 1 91 ? 14.431 -0.218 1.573 1.00 96.06 91 ILE A CA 1
ATOM 738 C C . ILE A 1 91 ? 15.072 0.207 0.244 1.00 96.06 91 ILE A C 1
ATOM 740 O O . ILE A 1 91 ? 15.513 1.353 0.126 1.00 96.06 91 ILE A O 1
ATOM 744 N N . LYS A 1 92 ? 15.028 -0.638 -0.798 1.00 95.56 92 LYS A N 1
ATOM 745 C CA . LYS A 1 92 ? 15.583 -0.301 -2.118 1.00 95.56 92 LYS A CA 1
ATOM 746 C C . LYS A 1 92 ? 14.828 0.814 -2.826 1.00 95.56 92 LYS A C 1
ATOM 748 O O . L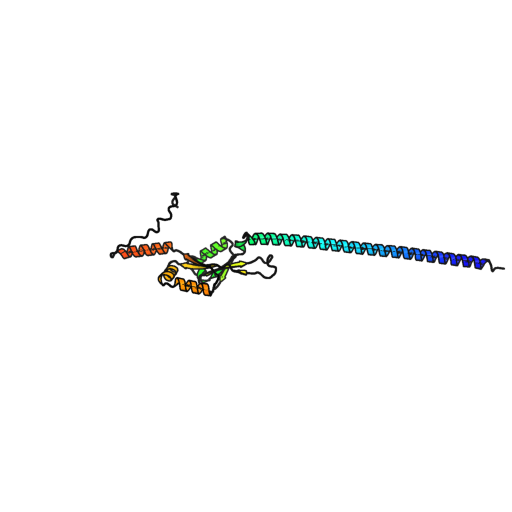YS A 1 92 ? 15.429 1.501 -3.643 1.00 95.56 92 LYS A O 1
ATOM 753 N N . VAL A 1 93 ? 13.554 1.054 -2.500 1.00 95.12 93 VAL A N 1
ATOM 754 C CA . VAL A 1 93 ? 12.809 2.219 -3.016 1.00 95.12 93 VAL A CA 1
ATOM 755 C C . VAL A 1 93 ? 13.334 3.514 -2.401 1.00 95.12 93 VAL A C 1
ATOM 757 O O . VAL A 1 93 ? 13.442 4.531 -3.085 1.00 95.12 93 VAL A O 1
ATOM 760 N N . VAL A 1 94 ? 13.669 3.492 -1.109 1.00 93.19 94 VAL A N 1
ATOM 761 C CA . VAL A 1 94 ? 14.194 4.667 -0.397 1.00 93.19 94 VAL A CA 1
ATOM 762 C C . VAL A 1 94 ? 15.609 4.996 -0.868 1.00 93.19 94 VAL A C 1
ATOM 764 O O . VAL A 1 94 ? 15.943 6.166 -1.046 1.00 93.19 94 VAL A O 1
ATOM 767 N N . GLU A 1 95 ? 16.410 3.965 -1.134 1.00 91.56 95 GLU A N 1
ATOM 768 C CA . GLU A 1 95 ? 17.748 4.081 -1.724 1.00 91.56 95 GLU A CA 1
ATOM 769 C C . GLU A 1 95 ? 17.714 4.502 -3.207 1.00 91.56 95 GLU A C 1
ATOM 771 O O . GLU A 1 95 ? 18.744 4.899 -3.758 1.00 91.56 95 GLU A O 1
ATOM 776 N N . LEU A 1 96 ? 16.543 4.456 -3.858 1.00 84.50 96 LEU A N 1
ATOM 777 C CA . LEU A 1 96 ? 16.365 4.803 -5.266 1.00 84.50 96 LEU A CA 1
ATOM 778 C C . LEU A 1 96 ? 16.436 6.327 -5.475 1.00 84.50 96 LEU A C 1
ATOM 780 O O . LEU A 1 96 ? 15.423 7.025 -5.587 1.00 84.50 96 LEU A O 1
ATOM 784 N N . GLY A 1 97 ? 17.671 6.832 -5.521 1.00 76.62 97 GLY A N 1
ATOM 785 C CA . GLY A 1 97 ? 18.077 8.182 -5.919 1.00 76.62 97 GLY A CA 1
ATOM 786 C C . GLY A 1 97 ? 17.004 9.267 -5.777 1.00 76.62 97 GLY A C 1
ATOM 787 O O . GLY A 1 97 ? 16.662 9.703 -4.681 1.00 76.62 97 GLY A O 1
ATOM 788 N N . SER A 1 98 ? 16.488 9.742 -6.915 1.00 78.94 98 SER A N 1
ATOM 789 C CA . SER A 1 98 ? 15.595 10.911 -6.982 1.00 78.94 98 SER A CA 1
ATOM 790 C C . SER A 1 98 ? 14.153 10.681 -6.510 1.00 78.94 98 SER A C 1
ATOM 792 O O . SER A 1 98 ? 13.379 11.642 -6.428 1.00 78.94 98 SER A O 1
ATOM 794 N N . VAL A 1 99 ? 13.781 9.433 -6.215 1.00 87.31 99 VAL A N 1
ATOM 795 C CA . VAL A 1 99 ? 12.406 9.044 -5.877 1.00 87.31 99 VAL A CA 1
ATOM 796 C C . VAL A 1 99 ? 12.215 8.957 -4.370 1.00 87.31 99 VAL A C 1
ATOM 798 O O . VAL A 1 99 ? 11.264 9.547 -3.859 1.00 87.31 99 VAL A O 1
ATOM 801 N N . GLY A 1 100 ? 13.121 8.275 -3.662 1.00 89.75 100 GLY A N 1
ATOM 802 C CA . GLY A 1 100 ? 12.952 7.922 -2.250 1.00 89.75 100 GLY A CA 1
ATOM 803 C C . GLY A 1 100 ? 12.605 9.115 -1.357 1.00 89.75 100 GLY A C 1
ATOM 804 O O . GLY A 1 100 ? 11.544 9.139 -0.736 1.00 89.75 100 GLY A O 1
ATOM 805 N N . GLY A 1 101 ? 13.447 10.153 -1.351 1.00 91.00 101 GLY A N 1
ATOM 806 C CA . GLY A 1 101 ? 13.220 11.344 -0.522 1.00 91.00 101 GLY A CA 1
ATOM 807 C C . GLY A 1 101 ? 11.891 12.048 -0.826 1.00 91.00 101 GLY A C 1
ATOM 808 O O . GLY A 1 101 ? 11.105 12.314 0.082 1.00 91.00 101 GLY A O 1
ATOM 809 N N . ASN A 1 102 ? 11.598 12.278 -2.109 1.00 91.44 102 ASN A N 1
ATOM 810 C CA . ASN A 1 102 ? 10.357 12.925 -2.538 1.00 91.44 102 ASN A CA 1
ATOM 811 C C . ASN A 1 102 ? 9.116 12.109 -2.151 1.00 91.44 102 ASN A C 1
ATOM 813 O O . ASN A 1 102 ? 8.119 12.680 -1.708 1.00 91.44 102 ASN A O 1
ATOM 817 N N . LEU A 1 103 ? 9.172 10.783 -2.294 1.00 93.38 103 LEU A N 1
ATOM 818 C CA . LEU A 1 103 ? 8.086 9.879 -1.924 1.00 93.38 103 LEU A CA 1
ATOM 819 C C . LEU A 1 103 ? 7.749 10.001 -0.432 1.00 93.38 103 LEU A C 1
ATOM 821 O O . LEU A 1 103 ? 6.588 10.220 -0.083 1.00 93.38 103 LEU A O 1
ATOM 825 N N . LEU A 1 104 ? 8.762 9.920 0.437 1.00 94.50 104 LEU A N 1
ATOM 826 C CA . LEU A 1 104 ? 8.575 9.990 1.888 1.00 94.50 104 LEU A CA 1
ATOM 827 C C . LEU A 1 104 ? 8.026 11.352 2.331 1.00 94.50 104 LEU A C 1
ATOM 829 O O . LEU A 1 104 ? 7.100 11.407 3.144 1.00 94.50 104 LEU A O 1
ATOM 833 N N . THR A 1 105 ? 8.533 12.448 1.755 1.00 94.38 105 THR A N 1
ATOM 834 C CA . THR A 1 105 ? 8.003 13.795 2.009 1.00 94.38 105 THR A CA 1
ATOM 835 C C . THR A 1 105 ? 6.534 13.892 1.607 1.00 94.38 105 THR A C 1
ATOM 837 O O . THR A 1 105 ? 5.709 14.335 2.405 1.00 94.38 105 THR A O 1
ATOM 840 N N . ARG A 1 106 ? 6.167 13.416 0.409 1.00 94.00 106 ARG A N 1
ATOM 841 C CA . ARG A 1 106 ? 4.772 13.442 -0.056 1.00 94.00 106 ARG A CA 1
ATOM 842 C C . ARG A 1 106 ? 3.852 12.588 0.808 1.00 94.00 106 ARG A C 1
ATOM 844 O O . ARG A 1 106 ? 2.716 12.990 1.050 1.00 94.00 106 ARG A O 1
ATOM 851 N N . PHE A 1 107 ? 4.317 11.441 1.293 1.00 94.25 107 PHE A N 1
ATOM 852 C CA . PHE A 1 107 ? 3.527 10.602 2.192 1.00 94.25 107 PHE A CA 1
ATOM 853 C C . PHE A 1 107 ? 3.275 11.305 3.528 1.00 94.25 107 PHE A C 1
ATOM 855 O O . PHE A 1 107 ? 2.129 11.346 3.981 1.00 94.25 107 PHE A O 1
ATOM 862 N N . ALA A 1 108 ? 4.300 11.942 4.102 1.00 93.12 108 ALA A N 1
ATOM 863 C CA . ALA A 1 108 ? 4.166 12.727 5.327 1.00 93.12 108 ALA A CA 1
ATOM 864 C C . ALA A 1 108 ? 3.202 13.917 5.153 1.00 93.12 108 ALA A C 1
ATOM 866 O O . ALA A 1 108 ? 2.292 14.091 5.962 1.00 93.12 108 ALA A O 1
ATOM 867 N N . GLU A 1 109 ? 3.332 14.687 4.067 1.00 94.81 109 GLU A N 1
ATOM 868 C CA . GLU A 1 109 ? 2.438 15.815 3.747 1.00 94.81 109 GLU A CA 1
ATOM 869 C C . GLU A 1 109 ? 0.972 15.386 3.589 1.00 94.81 109 GLU A C 1
ATOM 871 O O . GLU A 1 109 ? 0.054 16.123 3.950 1.00 94.81 109 GLU A O 1
ATOM 876 N N . ARG A 1 110 ? 0.737 14.190 3.037 1.00 90.88 110 ARG A N 1
ATOM 877 C CA . ARG A 1 110 ? -0.607 13.627 2.842 1.00 90.88 110 ARG A CA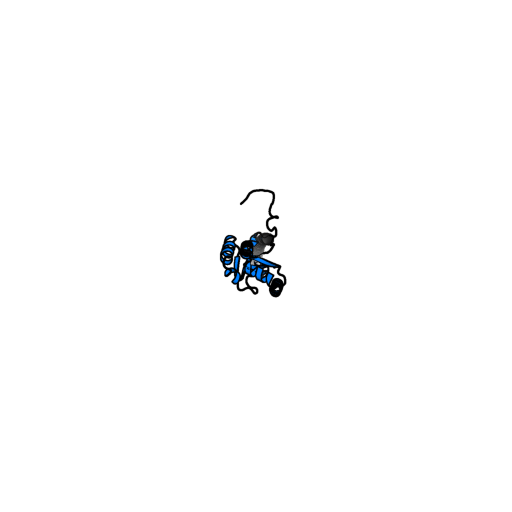 1
ATOM 878 C C . ARG A 1 110 ? -1.141 12.895 4.074 1.00 90.88 110 ARG A C 1
ATOM 880 O O . ARG A 1 110 ? -2.284 12.444 4.044 1.00 90.88 110 ARG A O 1
ATOM 887 N N . GLY A 1 111 ? -0.351 12.791 5.144 1.00 89.81 111 GLY A N 1
ATOM 888 C CA . GLY A 1 111 ? -0.719 12.069 6.361 1.00 89.81 111 GLY A CA 1
ATOM 889 C C . GLY A 1 111 ? -0.884 10.562 6.151 1.00 89.81 111 GLY A C 1
ATOM 890 O O . GLY A 1 111 ? -1.671 9.939 6.862 1.00 89.81 111 GLY A O 1
ATOM 891 N N . ILE A 1 112 ? -0.187 9.991 5.164 1.00 91.81 112 ILE A N 1
ATOM 892 C CA . ILE A 1 112 ? -0.157 8.549 4.909 1.00 91.81 112 ILE A CA 1
ATOM 893 C C . ILE A 1 112 ? 0.881 7.930 5.840 1.00 91.81 112 ILE A C 1
ATOM 895 O O . ILE A 1 112 ? 2.036 8.356 5.870 1.00 91.81 112 ILE A O 1
ATOM 899 N N . THR A 1 113 ? 0.478 6.901 6.579 1.00 92.94 113 THR A N 1
ATOM 900 C CA . THR A 1 113 ? 1.405 6.163 7.440 1.00 92.94 113 THR A CA 1
ATOM 901 C C . THR A 1 113 ? 2.264 5.241 6.583 1.00 92.94 113 THR A C 1
ATOM 903 O O . THR A 1 113 ? 1.758 4.572 5.681 1.00 92.94 113 THR A O 1
ATOM 906 N N . TYR A 1 114 ? 3.561 5.170 6.866 1.00 94.81 114 TYR A N 1
ATOM 907 C CA . TYR A 1 114 ? 4.462 4.263 6.166 1.00 94.81 114 TYR A CA 1
ATOM 908 C C . TYR A 1 114 ? 5.471 3.610 7.103 1.00 94.81 114 TYR A C 1
ATOM 910 O O . TYR A 1 114 ? 5.737 4.097 8.203 1.00 94.81 114 TYR A O 1
ATOM 918 N N . ARG A 1 115 ? 6.023 2.485 6.653 1.00 95.44 115 ARG A N 1
ATOM 919 C CA . ARG A 1 115 ? 7.107 1.746 7.296 1.00 95.44 115 ARG A CA 1
ATOM 920 C C . ARG A 1 115 ? 8.142 1.408 6.238 1.00 95.44 115 ARG A C 1
ATOM 922 O O . ARG A 1 115 ? 7.774 1.000 5.142 1.00 95.44 115 ARG A O 1
ATOM 929 N N . ILE A 1 116 ? 9.412 1.593 6.576 1.00 96.25 116 ILE A N 1
ATOM 930 C CA . ILE A 1 116 ? 10.522 1.151 5.734 1.00 96.25 116 ILE A CA 1
ATOM 931 C C . ILE A 1 116 ? 10.854 -0.275 6.163 1.00 96.25 116 ILE A C 1
ATOM 933 O O . ILE A 1 116 ? 11.112 -0.516 7.344 1.00 96.25 116 ILE A O 1
ATOM 937 N N . THR A 1 117 ? 10.791 -1.212 5.228 1.00 95.69 117 THR A N 1
ATOM 938 C CA . THR A 1 117 ? 10.910 -2.654 5.472 1.00 95.69 117 THR A CA 1
ATOM 939 C C . THR A 1 117 ? 11.853 -3.294 4.455 1.00 95.69 117 THR A C 1
ATOM 941 O O . THR A 1 117 ? 12.221 -2.676 3.463 1.00 95.69 117 THR A O 1
ATOM 944 N N . SER A 1 118 ? 12.285 -4.529 4.713 1.00 96.12 118 SER A N 1
ATOM 945 C CA . SER A 1 118 ? 12.901 -5.375 3.685 1.00 96.12 118 SER A CA 1
ATOM 946 C C . SER A 1 118 ? 11.804 -6.280 3.149 1.00 96.12 118 SER A C 1
ATOM 948 O O . SER A 1 118 ? 11.390 -7.214 3.840 1.00 96.12 118 SER A O 1
ATOM 950 N N . ASN A 1 119 ? 11.287 -5.972 1.965 1.00 95.38 119 ASN A N 1
ATOM 951 C CA . ASN A 1 119 ? 10.196 -6.741 1.383 1.00 95.38 119 ASN A CA 1
ATOM 952 C C . ASN A 1 119 ? 10.736 -8.008 0.688 1.00 95.38 119 ASN A C 1
ATOM 954 O O . ASN A 1 119 ? 11.873 -8.011 0.218 1.00 95.38 119 ASN A O 1
ATOM 958 N N . PRO A 1 120 ? 9.926 -9.080 0.573 1.00 94.75 120 PRO A N 1
ATOM 959 C CA . PRO A 1 120 ? 10.265 -10.279 -0.204 1.00 94.75 120 PRO A CA 1
ATOM 960 C C . PRO A 1 120 ? 10.678 -10.000 -1.653 1.00 94.75 120 PRO A C 1
ATOM 962 O O . PRO A 1 120 ? 11.477 -10.736 -2.223 1.00 94.75 120 PRO A O 1
ATOM 965 N N . ILE A 1 121 ? 10.123 -8.939 -2.241 1.00 96.62 121 ILE A N 1
ATOM 966 C CA . ILE A 1 121 ? 10.484 -8.441 -3.564 1.00 96.62 121 ILE A CA 1
ATOM 967 C C . ILE A 1 121 ? 11.115 -7.063 -3.392 1.00 96.62 121 ILE A C 1
ATOM 969 O O . ILE A 1 121 ? 10.485 -6.159 -2.836 1.00 96.62 121 ILE A O 1
ATOM 973 N N . GLU A 1 122 ? 12.332 -6.888 -3.895 1.00 95.56 122 GLU A N 1
ATOM 974 C CA . GLU A 1 122 ? 13.016 -5.597 -3.853 1.00 95.56 122 GLU A CA 1
ATOM 975 C C . GLU A 1 122 ? 12.246 -4.521 -4.624 1.00 95.56 122 GLU A C 1
ATOM 977 O O . GLU A 1 122 ? 11.536 -4.794 -5.595 1.00 95.56 122 GLU A O 1
ATOM 982 N N . ARG A 1 123 ? 12.422 -3.264 -4.206 1.00 95.75 123 ARG A N 1
ATOM 983 C CA . ARG A 1 123 ? 11.825 -2.081 -4.854 1.00 95.75 123 ARG A CA 1
ATOM 984 C C . ARG A 1 123 ? 10.295 -2.093 -4.867 1.00 95.75 123 ARG A C 1
ATOM 986 O O . ARG A 1 123 ? 9.670 -1.394 -5.670 1.00 95.75 123 ARG A O 1
ATOM 993 N N . SER A 1 124 ? 9.692 -2.885 -3.987 1.00 97.25 124 SER A N 1
ATOM 994 C CA . SER A 1 124 ? 8.247 -2.995 -3.865 1.00 97.25 124 SER A CA 1
ATOM 995 C C . SER A 1 124 ? 7.684 -2.036 -2.818 1.00 97.25 124 SER A C 1
ATOM 997 O O . SER A 1 124 ? 8.310 -1.719 -1.808 1.00 97.25 124 SER A O 1
ATOM 999 N N . ILE A 1 125 ? 6.457 -1.593 -3.051 1.00 97.31 125 ILE A N 1
ATOM 1000 C CA . ILE A 1 125 ? 5.596 -0.957 -2.065 1.00 97.31 125 ILE A CA 1
ATOM 1001 C C . ILE A 1 125 ? 4.338 -1.809 -1.973 1.00 97.31 125 ILE A C 1
ATOM 1003 O O . ILE A 1 125 ? 3.671 -2.057 -2.982 1.00 97.31 125 ILE A O 1
ATOM 1007 N N . VAL A 1 126 ? 4.027 -2.254 -0.760 1.00 96.50 126 VAL A N 1
ATOM 1008 C CA . VAL A 1 126 ? 2.823 -3.027 -0.448 1.00 96.50 126 VAL A CA 1
ATOM 1009 C C . VAL A 1 126 ? 1.951 -2.215 0.495 1.00 96.50 126 VAL A C 1
ATOM 1011 O O . VAL A 1 126 ? 2.452 -1.440 1.309 1.00 96.50 126 VAL A O 1
ATOM 1014 N N . TRP A 1 127 ? 0.633 -2.362 0.392 1.00 94.50 127 TRP A N 1
ATOM 1015 C CA . TRP A 1 127 ? -0.296 -1.641 1.252 1.00 94.50 127 TRP A CA 1
ATOM 1016 C C . TRP A 1 127 ? -1.071 -2.576 2.153 1.00 94.50 127 TRP A C 1
ATOM 1018 O O . TRP A 1 127 ? -1.490 -3.670 1.782 1.00 94.50 127 TRP A O 1
ATOM 1028 N N . THR A 1 128 ? -1.311 -2.082 3.355 1.00 91.12 128 THR A N 1
ATOM 1029 C CA . THR A 1 128 ? -2.157 -2.737 4.341 1.00 91.12 128 THR A CA 1
ATOM 1030 C C . THR A 1 128 ? -3.081 -1.708 4.953 1.00 91.12 128 THR A C 1
ATOM 1032 O O . THR A 1 128 ? -2.773 -0.518 4.965 1.00 91.12 128 THR A O 1
ATOM 1035 N N . MET A 1 129 ? -4.213 -2.152 5.468 1.00 87.50 129 MET A N 1
ATOM 1036 C CA . MET A 1 129 ? -5.154 -1.307 6.176 1.00 87.50 129 MET A CA 1
ATOM 1037 C C . MET A 1 129 ? -5.301 -1.814 7.604 1.00 87.50 129 MET A C 1
ATOM 1039 O O . MET A 1 129 ? -5.535 -3.000 7.833 1.00 87.50 129 MET A O 1
ATOM 1043 N N . THR A 1 130 ? -5.144 -0.918 8.572 1.00 80.31 130 THR A N 1
ATOM 1044 C CA . THR A 1 130 ? -5.374 -1.215 9.983 1.00 80.31 130 THR A CA 1
ATOM 1045 C C . THR A 1 130 ? -6.813 -0.887 10.351 1.00 80.31 130 THR A C 1
ATOM 1047 O O . THR A 1 130 ? -7.310 0.223 10.118 1.00 80.31 130 THR A O 1
ATOM 1050 N N . VAL A 1 131 ? -7.496 -1.867 10.939 1.00 73.19 131 VAL A N 1
ATOM 1051 C CA . VAL A 1 131 ? -8.794 -1.637 11.570 1.00 73.19 131 VAL A CA 1
ATOM 1052 C C . VAL A 1 131 ? -8.553 -0.906 12.899 1.00 73.19 131 VAL A C 1
ATOM 1054 O O . VAL A 1 131 ? -7.714 -1.343 13.688 1.00 73.19 131 VAL A O 1
ATOM 1057 N N . PRO A 1 132 ? -9.236 0.221 13.168 1.00 69.81 132 PRO A N 1
ATOM 1058 C CA . PRO A 1 132 ? -9.109 0.916 14.444 1.00 69.81 132 PRO A CA 1
ATOM 1059 C C . PRO A 1 132 ? -9.491 0.024 15.637 1.00 69.81 132 PRO A C 1
ATOM 1061 O O . PRO A 1 132 ? -10.535 -0.622 15.620 1.00 69.81 132 PRO A O 1
ATOM 1064 N N . GLU A 1 133 ? -8.690 0.059 16.706 1.00 68.44 133 GLU A N 1
ATOM 1065 C CA . GLU A 1 133 ? -8.815 -0.836 17.875 1.00 68.44 133 GLU A CA 1
ATOM 1066 C C . GLU A 1 133 ? -10.187 -0.788 18.566 1.00 68.44 133 GLU A C 1
ATOM 1068 O O . GLU A 1 133 ? -10.690 -1.802 19.031 1.00 68.44 133 GLU A O 1
ATOM 1073 N N . HIS A 1 134 ? -10.835 0.380 18.598 1.00 67.69 134 HIS A N 1
ATOM 1074 C CA . HIS A 1 134 ? -12.173 0.552 19.184 1.00 67.69 134 HIS A CA 1
ATOM 1075 C C . HIS A 1 134 ? -13.303 -0.049 18.327 1.00 67.69 134 HIS A C 1
ATOM 1077 O O . HIS A 1 134 ? -14.444 -0.122 18.782 1.00 67.69 134 HIS A O 1
ATOM 1083 N N . ILE A 1 135 ? -12.999 -0.447 17.087 1.00 66.81 135 ILE A N 1
ATOM 1084 C CA . ILE A 1 135 ? -13.901 -1.166 16.179 1.00 66.81 135 ILE A CA 1
ATOM 1085 C C . ILE A 1 135 ? -13.591 -2.670 16.228 1.00 66.81 135 ILE A C 1
ATOM 1087 O O . ILE A 1 135 ? -14.509 -3.486 16.187 1.00 66.81 135 ILE A O 1
ATOM 1091 N N . SER A 1 136 ? -12.318 -3.055 16.373 1.00 64.00 136 SER A N 1
ATOM 1092 C CA . SER A 1 136 ? -11.914 -4.457 16.500 1.00 64.00 136 SER A CA 1
ATOM 1093 C C . SER A 1 136 ? -11.997 -4.935 17.957 1.00 64.00 136 SER A C 1
ATOM 1095 O O . SER A 1 136 ? -11.049 -4.788 18.726 1.00 64.00 136 SER A O 1
ATOM 1097 N N . GLN A 1 137 ? -13.107 -5.568 18.350 1.00 58.25 137 GLN A N 1
ATOM 1098 C CA . GLN A 1 137 ? -13.232 -6.172 19.691 1.00 58.25 137 GLN A CA 1
ATOM 1099 C C . GLN A 1 137 ? -12.276 -7.365 19.929 1.00 58.25 137 GLN A C 1
ATOM 1101 O O . GLN A 1 137 ? -12.143 -7.834 21.057 1.00 58.25 137 GLN A O 1
ATOM 1106 N N . SER A 1 138 ? -11.579 -7.841 18.893 1.00 53.00 138 SER A N 1
ATOM 1107 C CA . SER A 1 138 ? -10.673 -8.991 18.938 1.00 53.00 138 SER A CA 1
ATOM 1108 C C . SER A 1 138 ? -9.469 -8.780 18.011 1.00 53.00 138 SER A C 1
ATOM 1110 O O . SER A 1 138 ? -9.517 -9.167 16.850 1.00 53.00 138 SER A O 1
ATOM 1112 N N . SER A 1 139 ? -8.385 -8.192 18.534 1.00 50.22 139 SER A N 1
ATOM 1113 C CA . SER A 1 139 ? -7.103 -7.904 17.851 1.00 50.22 139 SER A CA 1
ATOM 1114 C C . SER A 1 139 ? -7.183 -6.983 16.614 1.00 50.22 139 SER A C 1
ATOM 1116 O O . SER A 1 139 ? -8.179 -6.996 15.895 1.00 50.22 139 SER A O 1
ATOM 1118 N N . PRO A 1 140 ? -6.149 -6.168 16.329 1.00 58.22 140 PRO A N 1
ATOM 1119 C CA . PRO A 1 140 ? -6.124 -5.391 15.098 1.00 58.22 140 PRO A CA 1
ATOM 1120 C C . PRO A 1 140 ? -5.952 -6.342 13.907 1.00 58.22 140 PRO A C 1
ATOM 1122 O O . PRO A 1 140 ? -4.844 -6.785 13.603 1.00 58.22 140 PRO A O 1
ATOM 1125 N N . GLU A 1 141 ? -7.055 -6.668 13.235 1.00 69.06 141 GLU A N 1
ATOM 1126 C CA . GLU A 1 141 ? -7.018 -7.389 11.968 1.00 69.06 141 GLU A CA 1
ATOM 1127 C C . GLU A 1 141 ? -6.380 -6.473 10.919 1.00 69.06 141 GLU A C 1
ATOM 1129 O O . GLU A 1 141 ? -6.850 -5.363 10.640 1.00 69.06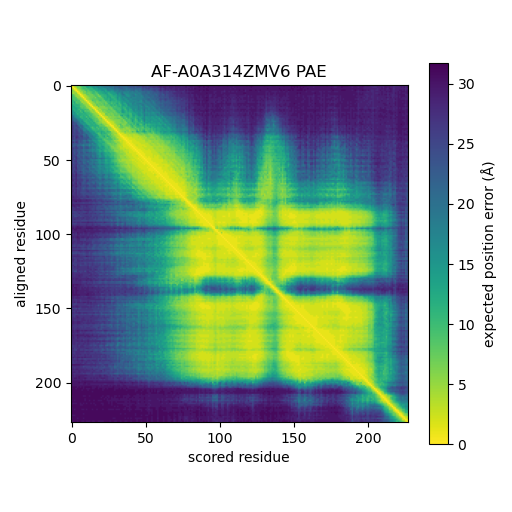 141 GLU A O 1
ATOM 1134 N N . ARG A 1 142 ? -5.237 -6.905 10.388 1.00 76.38 142 ARG A N 1
ATOM 1135 C CA . ARG A 1 142 ? -4.546 -6.199 9.318 1.00 76.38 142 ARG A CA 1
ATOM 1136 C C . ARG A 1 142 ? -5.102 -6.702 7.998 1.00 76.38 142 ARG A C 1
ATOM 1138 O O . ARG A 1 142 ? -4.911 -7.860 7.652 1.00 76.38 142 ARG A O 1
ATOM 1145 N N . ILE A 1 143 ? -5.772 -5.825 7.264 1.00 83.75 143 ILE A N 1
ATOM 1146 C CA . ILE A 1 143 ? -6.335 -6.167 5.962 1.00 83.75 143 ILE A CA 1
ATOM 1147 C C . ILE A 1 143 ? -5.269 -5.901 4.906 1.00 83.75 143 ILE A C 1
ATOM 1149 O O . ILE A 1 143 ? -4.796 -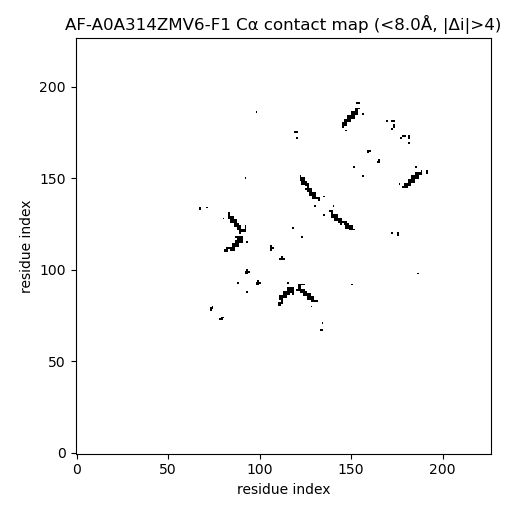4.774 4.745 1.00 83.75 143 ILE A O 1
ATOM 1153 N N . GLU A 1 144 ? -4.883 -6.945 4.189 1.00 87.81 144 GLU A N 1
ATOM 1154 C CA . GLU A 1 144 ? -3.986 -6.848 3.045 1.00 87.81 144 GLU A CA 1
ATOM 1155 C C . GLU A 1 144 ? -4.698 -6.209 1.848 1.00 87.81 144 GLU A C 1
ATOM 1157 O O . GLU A 1 144 ? -5.796 -6.615 1.461 1.00 87.81 144 GLU A O 1
ATOM 1162 N N . ILE A 1 145 ? -4.071 -5.197 1.244 1.00 89.19 145 ILE A N 1
ATOM 1163 C CA . ILE A 1 145 ? -4.541 -4.608 -0.009 1.00 89.19 145 ILE A CA 1
ATOM 1164 C C . ILE A 1 145 ? -3.774 -5.296 -1.136 1.00 89.19 145 ILE A C 1
ATOM 1166 O O . ILE A 1 145 ? -2.551 -5.209 -1.196 1.00 89.19 145 ILE A O 1
ATOM 1170 N N . GLN A 1 146 ? -4.502 -5.967 -2.031 1.00 93.44 146 GLN A N 1
ATOM 1171 C CA . GLN A 1 146 ? -3.977 -6.874 -3.065 1.00 93.44 146 GLN A CA 1
ATOM 1172 C C . GLN A 1 146 ? -3.332 -6.139 -4.256 1.00 93.44 146 GLN A C 1
ATOM 1174 O O . GLN A 1 146 ? -3.641 -6.401 -5.418 1.00 93.44 146 GLN A O 1
ATOM 1179 N N . TYR A 1 147 ? -2.441 -5.196 -3.969 1.00 95.19 147 TYR A N 1
ATOM 1180 C CA . TYR A 1 147 ? -1.636 -4.471 -4.941 1.00 95.19 147 TYR A CA 1
ATOM 1181 C C . TYR A 1 147 ? -0.184 -4.453 -4.482 1.00 95.19 147 TYR A C 1
ATOM 1183 O O . TYR A 1 147 ? 0.109 -4.181 -3.318 1.00 95.19 147 TYR A O 1
ATOM 1191 N N . VAL A 1 148 ? 0.721 -4.722 -5.416 1.00 97.12 148 VAL A N 1
ATOM 1192 C CA . VAL A 1 148 ? 2.161 -4.551 -5.234 1.00 97.12 148 VAL A CA 1
ATOM 1193 C C . VAL A 1 148 ? 2.662 -3.603 -6.310 1.00 97.12 148 VAL A C 1
ATOM 1195 O O . VAL A 1 148 ? 2.462 -3.838 -7.502 1.00 97.12 148 VAL A O 1
ATOM 1198 N N . LEU A 1 149 ? 3.281 -2.504 -5.890 1.00 97.62 149 LEU A N 1
ATOM 1199 C CA . LEU A 1 149 ? 3.854 -1.517 -6.796 1.00 97.62 149 LEU A CA 1
ATOM 1200 C C . LEU A 1 149 ? 5.365 -1.631 -6.804 1.00 97.62 149 LEU A C 1
ATOM 1202 O O . LEU A 1 149 ? 6.003 -1.506 -5.768 1.00 97.62 149 LEU A O 1
ATOM 1206 N N . LEU A 1 150 ? 5.925 -1.826 -7.985 1.00 97.12 150 LEU A N 1
ATOM 1207 C CA . LEU A 1 150 ? 7.349 -1.980 -8.215 1.00 97.12 150 LEU A CA 1
ATOM 1208 C C . LEU A 1 150 ? 7.891 -0.696 -8.827 1.00 97.12 150 LEU A C 1
ATOM 1210 O O . LEU A 1 150 ? 7.400 -0.243 -9.862 1.00 97.12 150 LEU A O 1
ATOM 1214 N N . VAL A 1 151 ? 8.891 -0.101 -8.187 1.00 96.06 151 VAL A N 1
ATOM 1215 C CA . VAL A 1 151 ? 9.453 1.188 -8.598 1.00 96.06 151 VAL A CA 1
ATOM 1216 C C . VAL A 1 151 ? 10.770 0.965 -9.334 1.00 96.06 151 VAL A C 1
ATOM 1218 O O . VAL A 1 151 ? 11.704 0.386 -8.786 1.00 96.06 151 VAL A O 1
ATOM 1221 N N . TYR A 1 152 ? 10.854 1.449 -10.571 1.00 94.81 152 TYR A N 1
ATOM 1222 C CA . TYR A 1 152 ? 12.040 1.317 -11.417 1.00 94.81 152 TYR A CA 1
ATOM 1223 C C . TYR A 1 152 ? 12.442 2.656 -12.019 1.00 94.81 152 TYR A C 1
ATOM 1225 O O . TYR A 1 152 ? 11.588 3.447 -12.418 1.00 94.81 152 TYR A O 1
ATOM 1233 N N . GLU A 1 153 ? 13.744 2.889 -12.165 1.00 93.19 153 GLU A N 1
ATOM 1234 C CA . GLU A 1 153 ? 14.220 3.888 -13.121 1.00 93.19 153 GLU A CA 1
ATOM 1235 C C . GLU A 1 153 ? 14.002 3.372 -14.552 1.00 93.19 153 GLU A C 1
ATOM 1237 O O . GLU A 1 153 ? 14.052 2.167 -14.818 1.00 93.19 153 GLU A O 1
ATOM 1242 N N . ALA A 1 154 ? 13.754 4.284 -15.493 1.00 94.12 154 ALA A N 1
ATOM 1243 C CA . ALA A 1 154 ? 13.417 3.928 -16.871 1.00 94.12 154 ALA A CA 1
ATOM 1244 C C . ALA A 1 154 ? 14.428 3.004 -17.546 1.00 94.12 154 ALA A C 1
ATOM 1246 O O . ALA A 1 154 ? 14.031 2.079 -18.245 1.00 94.12 154 ALA A O 1
ATOM 1247 N N . GLU A 1 155 ? 15.720 3.226 -17.323 1.00 93.06 155 GLU A N 1
ATOM 1248 C CA . GLU A 1 155 ? 16.766 2.388 -17.905 1.00 93.06 155 GLU A CA 1
ATOM 1249 C C . GLU A 1 155 ? 16.669 0.934 -17.436 1.00 93.06 155 GLU A C 1
ATOM 1251 O O . GLU A 1 155 ? 16.712 0.019 -18.254 1.00 93.06 155 GLU A O 1
ATOM 1256 N N . GLU A 1 156 ? 16.467 0.720 -16.139 1.00 94.06 156 GLU A N 1
ATOM 1257 C CA . GLU A 1 156 ? 16.375 -0.613 -15.547 1.00 94.06 156 GLU A CA 1
ATOM 1258 C C . GLU A 1 156 ? 15.106 -1.341 -15.998 1.00 94.06 156 GLU A C 1
ATOM 1260 O O . GLU A 1 156 ? 15.159 -2.523 -16.336 1.00 94.06 156 GLU A O 1
ATOM 1265 N N . PHE A 1 157 ? 13.978 -0.627 -16.062 1.00 95.19 157 PHE A N 1
ATOM 1266 C CA . PHE A 1 157 ? 12.733 -1.182 -16.589 1.00 95.19 157 PHE A CA 1
ATOM 1267 C C . PHE A 1 157 ? 12.864 -1.563 -18.070 1.00 95.19 157 PHE A C 1
ATOM 1269 O O . PHE A 1 157 ? 12.482 -2.661 -18.466 1.00 95.19 157 PHE A O 1
ATOM 1276 N N . CYS A 1 158 ? 13.442 -0.685 -18.892 1.00 95.06 158 CYS A N 1
ATOM 1277 C CA . CYS A 1 158 ? 13.679 -0.975 -20.304 1.00 95.06 158 CYS A CA 1
ATOM 1278 C C . CYS A 1 158 ? 14.611 -2.180 -20.481 1.00 95.06 158 CYS A C 1
ATOM 1280 O O . CYS A 1 158 ? 14.346 -3.013 -21.340 1.00 95.06 158 CYS A O 1
ATOM 1282 N N . ASN A 1 159 ? 15.648 -2.325 -19.651 1.00 95.56 159 ASN A N 1
ATOM 1283 C CA . ASN A 1 159 ? 16.535 -3.491 -19.692 1.00 95.56 159 ASN A CA 1
ATOM 1284 C C . ASN A 1 159 ? 15.791 -4.795 -19.362 1.00 95.56 159 ASN A C 1
ATOM 1286 O O . ASN A 1 159 ? 16.040 -5.809 -20.004 1.00 95.56 159 ASN A O 1
ATOM 1290 N N . LEU A 1 160 ? 14.847 -4.774 -18.415 1.00 95.31 160 LEU A N 1
ATOM 1291 C CA . LEU A 1 160 ? 13.956 -5.908 -18.121 1.00 95.31 160 LEU A CA 1
ATOM 1292 C C . LEU A 1 160 ? 13.137 -6.338 -19.345 1.00 95.31 160 LEU A C 1
ATOM 1294 O O . LEU A 1 160 ? 12.973 -7.527 -19.604 1.00 95.31 160 LEU A O 1
ATOM 1298 N N . VAL A 1 161 ? 12.632 -5.366 -20.107 1.00 95.06 161 VAL A N 1
ATOM 1299 C CA . VAL A 1 161 ? 11.853 -5.632 -21.324 1.00 95.06 161 VAL A CA 1
ATOM 1300 C C . VAL A 1 161 ? 12.747 -6.138 -22.455 1.00 95.06 161 VAL A C 1
ATOM 1302 O O . VAL A 1 161 ? 12.417 -7.135 -23.087 1.00 95.06 161 VAL A O 1
ATOM 1305 N N . ILE A 1 162 ? 13.883 -5.478 -22.698 1.00 94.69 162 ILE A N 1
ATOM 1306 C CA . ILE A 1 162 ? 14.831 -5.824 -23.771 1.00 94.69 162 ILE A CA 1
ATOM 1307 C C . ILE A 1 162 ? 15.415 -7.223 -23.563 1.00 94.69 162 ILE A C 1
ATOM 1309 O O . ILE A 1 162 ? 15.590 -7.960 -24.526 1.00 94.69 162 ILE A O 1
ATOM 1313 N N . ASN A 1 163 ? 15.688 -7.595 -22.312 1.00 96.56 163 ASN A N 1
ATOM 1314 C CA . ASN A 1 163 ? 16.213 -8.913 -21.960 1.00 96.56 163 ASN A CA 1
ATOM 1315 C C . ASN A 1 163 ? 15.118 -9.990 -21.853 1.00 96.56 163 ASN A C 1
ATOM 1317 O O . ASN A 1 163 ? 15.401 -11.075 -21.356 1.00 96.56 163 ASN A O 1
ATOM 1321 N N . GLU A 1 164 ? 13.877 -9.682 -22.249 1.00 95.62 164 GLU A N 1
ATOM 1322 C CA . GLU A 1 164 ? 12.715 -10.585 -22.212 1.00 95.62 164 GLU A CA 1
ATOM 1323 C C . GLU A 1 164 ? 12.393 -11.164 -20.817 1.00 95.62 164 GLU A C 1
ATOM 1325 O O . GLU A 1 164 ? 11.603 -12.095 -20.685 1.00 95.62 164 GLU A O 1
ATOM 1330 N N . SER A 1 165 ? 12.927 -10.571 -19.744 1.00 96.69 165 SER A N 1
ATOM 1331 C CA . SER A 1 165 ? 12.817 -11.083 -18.371 1.00 96.69 165 SER A CA 1
ATOM 1332 C C . SER A 1 165 ? 11.646 -10.496 -17.576 1.00 96.69 165 SER A C 1
ATOM 1334 O O . SER A 1 165 ? 11.425 -10.860 -16.418 1.00 96.69 165 SER A O 1
ATOM 1336 N N . LEU A 1 166 ? 10.857 -9.596 -18.177 1.00 96.06 166 LEU A N 1
ATOM 1337 C CA . LEU A 1 166 ? 9.712 -8.961 -17.515 1.00 96.06 166 LEU A CA 1
ATOM 1338 C C . LEU A 1 166 ? 8.686 -9.985 -17.010 1.00 96.06 166 LEU A C 1
ATOM 1340 O O . LEU A 1 166 ? 8.185 -9.854 -15.893 1.00 96.06 166 LEU A O 1
ATOM 1344 N N . LEU A 1 167 ? 8.350 -10.991 -17.823 1.00 95.88 167 LEU A N 1
ATOM 1345 C CA . LEU A 1 167 ? 7.354 -11.994 -17.442 1.00 95.88 167 LEU A CA 1
ATOM 1346 C C . LEU A 1 167 ? 7.867 -12.888 -16.311 1.00 95.88 167 LEU A C 1
ATOM 1348 O O . LEU A 1 167 ? 7.132 -13.110 -15.351 1.00 95.88 167 LEU A O 1
ATOM 1352 N N . ASP A 1 168 ? 9.128 -13.314 -16.368 1.00 96.25 168 ASP A N 1
ATOM 1353 C CA . ASP A 1 168 ? 9.773 -14.089 -15.301 1.00 96.25 168 ASP A CA 1
ATOM 1354 C C . ASP A 1 168 ? 9.790 -13.321 -13.979 1.00 96.25 168 ASP A C 1
ATOM 1356 O O . ASP A 1 168 ? 9.503 -13.874 -12.911 1.00 96.25 168 ASP A O 1
ATOM 1360 N N . HIS A 1 169 ? 10.048 -12.014 -14.050 1.00 95.75 169 HIS A N 1
ATOM 1361 C CA . HIS A 1 169 ? 9.946 -11.144 -12.891 1.00 95.75 169 HIS A CA 1
ATOM 1362 C C . HIS A 1 169 ? 8.509 -11.102 -12.352 1.00 95.75 169 HIS A C 1
ATOM 1364 O O . HIS A 1 169 ? 8.296 -11.316 -11.161 1.00 95.75 169 HIS A O 1
ATOM 1370 N N . VAL A 1 170 ? 7.495 -10.923 -13.209 1.00 96.06 170 VAL A N 1
ATOM 1371 C CA . VAL A 1 170 ? 6.078 -10.963 -12.791 1.00 96.06 170 VAL A CA 1
ATOM 1372 C C . VAL A 1 170 ? 5.707 -12.304 -12.146 1.00 96.06 170 VAL A C 1
ATOM 1374 O O . VAL A 1 170 ? 5.002 -12.312 -11.135 1.00 96.06 170 VAL A O 1
ATOM 1377 N N . PHE A 1 171 ? 6.177 -13.432 -12.685 1.00 95.62 171 PHE A N 1
ATOM 1378 C CA . PHE A 1 171 ? 5.953 -14.749 -12.083 1.00 95.62 171 PHE A CA 1
ATOM 1379 C C . PHE A 1 171 ? 6.612 -14.869 -10.709 1.00 95.62 171 PHE A C 1
ATOM 1381 O O . PHE A 1 171 ? 5.974 -15.343 -9.768 1.00 95.62 171 PHE A O 1
ATOM 1388 N N . SER A 1 172 ? 7.839 -14.369 -10.566 1.00 95.69 172 SER A N 1
ATOM 1389 C CA . SER A 1 172 ? 8.553 -14.337 -9.286 1.00 95.69 172 SER A CA 1
ATOM 1390 C C . SER A 1 172 ? 7.795 -13.503 -8.251 1.00 95.69 172 SER A C 1
ATOM 1392 O O . SER A 1 172 ? 7.569 -13.956 -7.131 1.00 95.69 172 SER A O 1
ATOM 1394 N N . VAL A 1 173 ? 7.282 -12.334 -8.641 1.00 96.44 173 VAL A N 1
ATOM 1395 C CA . VAL A 1 173 ? 6.466 -11.484 -7.761 1.00 96.44 173 VAL A CA 1
ATOM 1396 C C . VAL A 1 173 ? 5.182 -12.191 -7.339 1.00 96.44 173 VAL A C 1
ATOM 1398 O O . VAL A 1 173 ? 4.835 -12.177 -6.161 1.00 96.44 173 VAL A O 1
ATOM 1401 N N . ARG A 1 174 ? 4.499 -12.865 -8.271 1.00 95.62 174 ARG A N 1
ATOM 1402 C CA . ARG A 1 174 ? 3.298 -13.658 -7.966 1.00 95.62 174 ARG A CA 1
ATOM 1403 C C . ARG A 1 174 ? 3.585 -14.881 -7.099 1.00 95.62 174 ARG A C 1
ATOM 1405 O O . ARG A 1 174 ? 2.684 -15.323 -6.402 1.00 95.62 174 ARG A O 1
ATOM 1412 N N . SER A 1 175 ? 4.805 -15.413 -7.089 1.00 96.25 175 SER A N 1
ATOM 1413 C CA . SER A 1 175 ? 5.156 -16.497 -6.162 1.00 96.25 175 SER A CA 1
ATOM 1414 C C . SER A 1 175 ? 5.129 -16.033 -4.697 1.00 96.25 175 SER A C 1
ATOM 1416 O O . SER A 1 175 ? 4.705 -16.788 -3.825 1.00 96.25 175 SER A O 1
ATOM 1418 N N . CYS A 1 176 ? 5.502 -14.773 -4.437 1.00 94.94 176 CYS A N 1
ATOM 1419 C CA . CYS A 1 176 ? 5.428 -14.149 -3.114 1.00 94.94 176 CYS A CA 1
ATOM 1420 C C . CYS A 1 176 ? 4.063 -13.507 -2.834 1.00 94.94 176 CYS A C 1
ATOM 1422 O O . CYS A 1 176 ? 3.628 -13.469 -1.686 1.00 94.94 176 CYS A O 1
ATOM 1424 N N . TYR A 1 177 ? 3.382 -13.020 -3.875 1.00 94.19 177 TYR A N 1
ATOM 1425 C CA . TYR A 1 177 ? 2.097 -12.327 -3.787 1.00 94.19 177 TYR A CA 1
ATOM 1426 C C . TYR A 1 177 ? 1.063 -12.909 -4.776 1.00 94.19 177 TYR A C 1
ATOM 1428 O O . TYR A 1 177 ? 0.732 -12.263 -5.776 1.00 94.19 177 TYR A O 1
ATOM 1436 N N . PRO A 1 178 ? 0.521 -14.120 -4.528 1.00 93.12 178 PRO A N 1
ATOM 1437 C CA . PRO A 1 178 ? -0.264 -14.863 -5.526 1.00 93.12 178 PRO A CA 1
ATOM 1438 C C . PRO A 1 178 ? -1.547 -14.171 -5.987 1.00 93.12 178 PRO A C 1
ATOM 1440 O O . PRO A 1 178 ? -1.885 -14.211 -7.169 1.00 93.12 178 PRO A O 1
ATOM 1443 N N . SER A 1 179 ? -2.246 -13.513 -5.063 1.00 92.00 179 SER A N 1
ATOM 1444 C CA . SER A 1 179 ? -3.531 -12.850 -5.329 1.00 92.00 179 SER A CA 1
ATOM 1445 C C . SER A 1 179 ? -3.388 -11.365 -5.667 1.00 92.00 179 SER A C 1
ATOM 1447 O O . SER A 1 179 ? -4.388 -10.673 -5.832 1.00 92.00 179 SER A O 1
ATOM 1449 N N . TYR A 1 180 ? -2.162 -10.842 -5.729 1.00 95.38 180 TYR A N 1
ATOM 1450 C CA . TYR A 1 180 ? -1.934 -9.410 -5.867 1.00 95.38 180 TYR A CA 1
ATOM 1451 C C . TYR A 1 180 ? -1.895 -8.980 -7.330 1.00 95.38 180 TYR A C 1
ATOM 1453 O O . TYR A 1 180 ? -1.362 -9.662 -8.210 1.00 95.38 180 TYR A O 1
ATOM 1461 N N . THR A 1 181 ? -2.398 -7.775 -7.575 1.00 95.94 181 THR A N 1
ATOM 1462 C CA . THR A 1 181 ? -2.186 -7.070 -8.836 1.00 95.94 181 THR A CA 1
ATOM 1463 C C . THR A 1 181 ? -0.794 -6.447 -8.832 1.00 95.94 181 THR A C 1
ATOM 1465 O O . THR A 1 181 ? -0.456 -5.665 -7.943 1.00 95.94 181 THR A O 1
ATOM 1468 N N . VAL A 1 182 ? 0.013 -6.795 -9.835 1.00 97.06 182 VAL A N 1
ATOM 1469 C CA . VAL A 1 182 ? 1.374 -6.274 -10.005 1.00 97.06 182 VAL A CA 1
ATOM 1470 C C . VAL A 1 182 ? 1.325 -4.992 -10.830 1.00 97.06 182 VAL A C 1
ATOM 1472 O O . VAL A 1 182 ? 0.824 -4.992 -11.954 1.00 97.06 182 VAL A O 1
ATOM 1475 N N . CYS A 1 183 ? 1.866 -3.908 -10.286 1.00 97.50 183 CYS A N 1
ATOM 1476 C CA . CYS A 1 183 ? 1.960 -2.611 -10.944 1.00 97.50 183 CYS A CA 1
ATOM 1477 C C . CYS A 1 183 ? 3.424 -2.184 -11.054 1.00 97.50 183 CYS A C 1
ATOM 1479 O O . CYS A 1 183 ? 4.191 -2.360 -10.112 1.00 97.5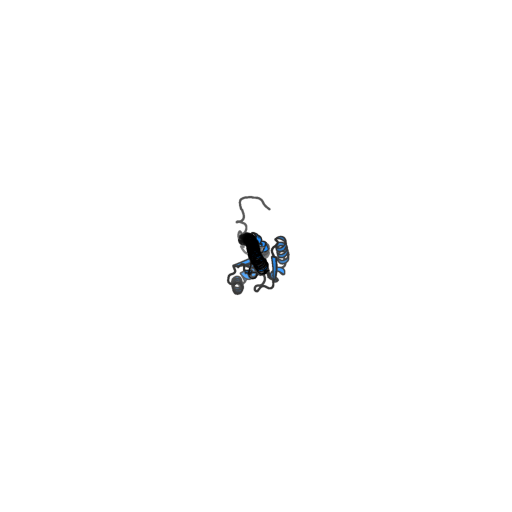0 183 CYS A O 1
ATOM 1481 N N . TYR A 1 184 ? 3.797 -1.566 -12.173 1.00 96.56 184 TYR A N 1
ATOM 1482 C CA . TYR A 1 184 ? 5.121 -0.976 -12.359 1.00 96.56 184 TYR A CA 1
ATOM 1483 C C . TYR A 1 184 ? 4.999 0.541 -12.448 1.00 96.56 184 TYR A C 1
ATOM 1485 O O . TYR A 1 184 ? 4.172 1.062 -13.196 1.00 96.56 184 TYR A O 1
ATOM 1493 N N . LEU A 1 185 ? 5.839 1.242 -11.693 1.00 94.94 185 LEU A N 1
ATOM 1494 C CA . LEU A 1 185 ? 6.049 2.676 -11.813 1.00 94.94 185 LEU A CA 1
ATOM 1495 C C . LEU A 1 185 ? 7.440 2.917 -12.382 1.00 94.94 185 LEU A C 1
ATOM 1497 O O . LEU A 1 185 ? 8.446 2.662 -11.720 1.00 94.94 185 LEU A O 1
ATOM 1501 N N . THR A 1 186 ? 7.480 3.455 -13.595 1.00 94.06 186 THR A N 1
ATOM 1502 C CA . THR A 1 186 ? 8.725 3.761 -14.294 1.00 94.06 186 THR A CA 1
ATOM 1503 C C . THR A 1 186 ? 9.051 5.245 -14.159 1.00 94.06 186 THR A C 1
ATOM 1505 O O . THR A 1 186 ? 8.425 6.100 -14.788 1.00 94.06 186 THR A O 1
ATOM 1508 N N . ASN A 1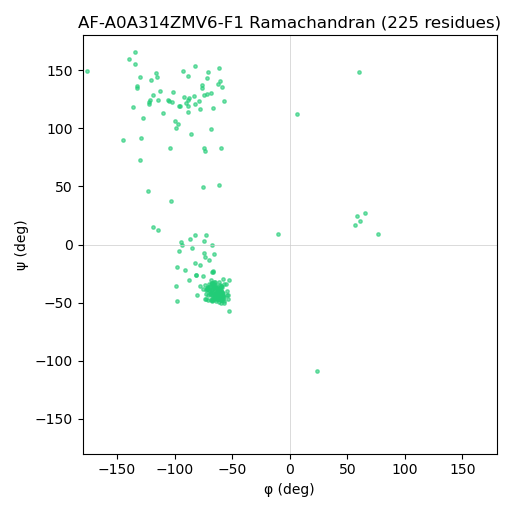 187 ? 10.041 5.568 -13.333 1.00 92.06 187 ASN A N 1
ATOM 1509 C CA . ASN A 1 187 ? 10.520 6.930 -13.154 1.00 92.06 187 ASN A CA 1
ATOM 1510 C C . ASN A 1 187 ? 11.297 7.407 -14.391 1.00 92.06 187 ASN A C 1
ATOM 1512 O O . ASN A 1 187 ? 12.039 6.641 -15.000 1.00 92.06 187 ASN A O 1
ATOM 1516 N N . ARG A 1 188 ? 11.151 8.690 -14.750 1.00 91.00 188 ARG A N 1
ATOM 1517 C CA . ARG A 1 188 ? 11.922 9.368 -15.819 1.00 91.00 188 ARG A CA 1
ATOM 1518 C C . ARG A 1 188 ? 11.826 8.748 -17.223 1.00 91.00 188 ARG A C 1
ATOM 1520 O O . ARG A 1 188 ? 12.693 9.006 -18.058 1.00 91.00 188 ARG A O 1
ATOM 1527 N N . LEU A 1 189 ? 10.754 8.014 -17.531 1.00 91.94 189 LEU A N 1
ATOM 1528 C CA . LEU A 1 189 ? 10.582 7.349 -18.831 1.00 91.94 189 LEU A CA 1
ATOM 1529 C C . LEU A 1 189 ? 10.728 8.300 -20.029 1.00 91.94 189 LEU A C 1
ATOM 1531 O O . LEU A 1 189 ? 11.494 8.015 -20.943 1.00 91.94 189 LEU A O 1
ATOM 1535 N N . MET A 1 190 ? 10.082 9.468 -19.991 1.00 90.44 190 MET A N 1
ATOM 1536 C CA . MET A 1 190 ? 10.183 10.446 -21.084 1.00 90.44 190 MET A CA 1
ATOM 1537 C C . MET A 1 190 ? 11.609 10.970 -21.276 1.00 90.44 190 MET A C 1
ATOM 1539 O O . MET A 1 190 ? 12.079 11.100 -22.402 1.00 90.44 190 MET A O 1
ATOM 1543 N N . ALA A 1 191 ? 12.333 11.231 -20.183 1.00 91.38 191 ALA A N 1
ATOM 1544 C CA . ALA A 1 191 ? 13.723 11.672 -20.264 1.00 91.38 191 ALA A CA 1
ATOM 1545 C C . ALA A 1 191 ? 14.625 10.582 -20.865 1.00 91.38 191 ALA A C 1
ATOM 1547 O O . ALA A 1 191 ? 15.515 10.891 -21.656 1.00 91.38 191 ALA A O 1
ATOM 1548 N N . TYR A 1 192 ? 14.372 9.314 -20.527 1.00 91.81 192 TYR A N 1
ATOM 1549 C CA . TYR A 1 192 ? 15.066 8.176 -21.124 1.00 91.81 192 TYR A CA 1
ATOM 1550 C C . TYR A 1 192 ? 14.784 8.053 -22.626 1.00 91.81 192 TYR A C 1
ATOM 1552 O O . TYR A 1 192 ? 15.731 7.953 -23.404 1.00 91.81 192 TYR A O 1
ATOM 1560 N N . ILE A 1 193 ? 13.514 8.123 -23.042 1.00 89.75 193 ILE A N 1
ATOM 1561 C CA . ILE A 1 193 ? 13.121 8.081 -24.461 1.00 89.75 193 ILE A CA 1
ATOM 1562 C C . ILE A 1 193 ? 13.818 9.206 -25.232 1.00 89.75 193 ILE A C 1
ATOM 1564 O O . ILE A 1 193 ? 14.519 8.934 -26.203 1.00 89.75 193 ILE A O 1
ATOM 1568 N N . ASN A 1 194 ? 13.738 10.446 -24.742 1.00 89.62 194 ASN A N 1
ATOM 1569 C CA . ASN A 1 194 ? 14.384 11.597 -25.378 1.00 89.62 194 ASN A CA 1
ATOM 1570 C C . ASN A 1 194 ? 15.905 11.418 -25.501 1.00 89.62 194 ASN A C 1
ATOM 1572 O O . ASN A 1 194 ? 16.492 11.751 -26.530 1.00 89.62 194 ASN A O 1
ATOM 1576 N N . LYS A 1 195 ? 16.557 10.876 -24.463 1.00 90.50 195 LYS A N 1
ATOM 1577 C CA . LYS A 1 195 ? 17.995 10.578 -24.492 1.00 90.50 195 LYS A CA 1
ATOM 1578 C C . LYS A 1 195 ? 18.322 9.540 -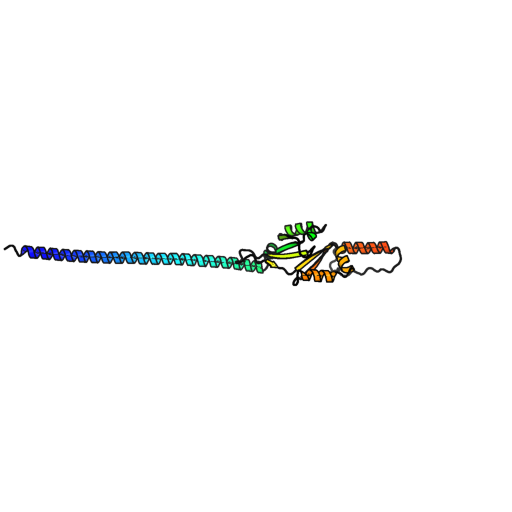25.571 1.00 90.50 195 LYS A C 1
ATOM 1580 O O . LYS A 1 195 ? 19.259 9.753 -26.336 1.00 90.50 195 LYS A O 1
ATOM 1585 N N . ARG A 1 196 ? 17.545 8.455 -25.668 1.00 86.88 196 ARG A N 1
ATOM 1586 C CA . ARG A 1 196 ? 17.727 7.415 -26.695 1.00 86.88 196 ARG A CA 1
ATOM 1587 C C . ARG A 1 196 ? 17.492 7.949 -28.106 1.00 86.88 196 ARG A C 1
ATOM 1589 O O . ARG A 1 196 ? 18.303 7.677 -28.986 1.00 86.88 196 ARG A O 1
ATOM 1596 N N . GLU A 1 197 ? 16.455 8.758 -28.316 1.00 84.12 197 GLU A N 1
ATOM 1597 C CA . GLU A 1 197 ? 16.203 9.418 -29.606 1.00 84.12 197 GLU A CA 1
ATOM 1598 C C . GLU A 1 197 ? 17.391 10.298 -30.028 1.00 84.12 197 GLU A C 1
ATOM 1600 O O . GLU A 1 197 ? 17.857 10.227 -31.166 1.00 84.12 197 GLU A O 1
ATOM 1605 N N . GLN A 1 198 ? 17.944 11.085 -29.099 1.00 83.94 198 GLN A N 1
ATOM 1606 C CA . GLN A 1 198 ? 19.115 11.922 -29.372 1.00 83.94 198 GLN A CA 1
ATOM 1607 C C . GLN A 1 198 ? 20.389 11.112 -29.648 1.00 83.94 198 GLN A C 1
ATOM 1609 O O . GLN A 1 198 ? 21.211 11.531 -30.462 1.00 83.94 198 GLN A O 1
ATOM 1614 N N . GLU A 1 199 ? 20.586 9.978 -28.975 1.00 83.44 199 GLU A N 1
ATOM 1615 C CA . GLU A 1 199 ? 21.707 9.068 -29.242 1.00 83.44 199 GLU A CA 1
ATOM 1616 C C . GLU A 1 199 ? 21.617 8.484 -30.657 1.00 83.44 199 GLU A C 1
ATOM 1618 O O . GLU A 1 199 ? 22.608 8.506 -31.386 1.00 83.44 199 GLU A O 1
ATOM 1623 N N . VAL A 1 200 ? 20.428 8.047 -31.085 1.00 71.19 200 VAL A N 1
ATOM 1624 C CA . VAL A 1 200 ? 20.187 7.589 -32.463 1.00 71.19 200 VAL A CA 1
ATOM 1625 C C . VAL A 1 200 ? 20.487 8.709 -33.462 1.00 71.19 200 VAL A C 1
ATOM 1627 O O . VAL A 1 200 ? 21.219 8.485 -34.421 1.00 71.19 200 VAL A O 1
ATOM 1630 N N . TYR A 1 201 ? 20.037 9.939 -33.196 1.00 58.06 201 TYR A N 1
ATOM 1631 C CA . TYR A 1 201 ? 20.326 11.098 -34.048 1.00 58.06 201 TYR A CA 1
ATOM 1632 C C . TYR A 1 201 ? 21.826 11.410 -34.175 1.00 58.06 201 TYR A C 1
ATOM 1634 O O . TYR A 1 201 ? 22.314 11.699 -35.265 1.00 58.06 201 TYR A O 1
ATOM 1642 N N . LYS A 1 202 ? 22.590 11.315 -33.080 1.00 62.84 202 LYS A N 1
ATOM 1643 C CA . LYS A 1 202 ? 24.052 11.508 -33.112 1.00 62.84 202 LYS A CA 1
ATOM 1644 C C . LYS A 1 202 ? 24.766 10.395 -33.887 1.00 62.84 202 LYS A C 1
ATOM 1646 O O . LYS A 1 202 ? 25.763 10.664 -34.554 1.00 62.84 202 LYS A O 1
ATOM 1651 N N . ASN A 1 203 ? 24.236 9.175 -33.830 1.00 59.94 203 ASN A N 1
ATOM 1652 C CA . ASN A 1 203 ? 24.791 8.002 -34.505 1.00 59.94 203 ASN A CA 1
ATOM 1653 C C . ASN A 1 203 ? 24.387 7.897 -35.992 1.00 59.94 203 ASN A C 1
ATOM 1655 O O . ASN A 1 203 ? 25.058 7.200 -36.749 1.00 59.94 203 ASN A O 1
ATOM 1659 N N . LEU A 1 204 ? 23.360 8.636 -36.434 1.00 54.34 204 LEU A N 1
ATOM 1660 C CA . LEU A 1 204 ? 22.874 8.718 -37.823 1.00 54.34 204 LEU A CA 1
ATOM 1661 C C . LEU A 1 204 ? 23.792 9.504 -38.784 1.00 54.34 204 LEU A C 1
ATOM 1663 O O . LEU A 1 204 ? 23.447 9.704 -39.944 1.00 54.34 204 LEU A O 1
ATOM 1667 N N . THR A 1 205 ? 24.999 9.898 -38.363 1.00 53.19 205 THR A N 1
ATOM 1668 C CA . THR A 1 205 ? 26.045 10.379 -39.292 1.00 53.19 205 THR A CA 1
ATOM 1669 C C . THR A 1 205 ? 26.587 9.280 -40.221 1.00 53.19 205 THR A C 1
ATOM 1671 O O . THR A 1 205 ? 27.434 9.558 -41.069 1.00 53.19 205 THR A O 1
ATOM 1674 N N . LYS A 1 206 ? 26.091 8.042 -40.105 1.00 54.22 206 LYS A N 1
ATOM 1675 C CA . LYS A 1 206 ? 26.286 6.964 -41.078 1.00 54.22 206 LYS A CA 1
ATOM 1676 C C . LYS A 1 206 ? 24.915 6.388 -41.449 1.00 54.22 206 LYS A C 1
ATOM 1678 O O . LYS A 1 206 ? 24.286 5.773 -40.596 1.00 54.22 206 LYS A O 1
ATOM 1683 N N . ASP A 1 207 ? 24.483 6.673 -42.680 1.00 56.41 207 ASP A N 1
ATOM 1684 C CA . ASP A 1 207 ? 23.330 6.138 -43.428 1.00 56.41 207 ASP A CA 1
ATOM 1685 C C . ASP A 1 207 ? 22.375 5.207 -42.664 1.00 56.41 207 ASP A C 1
ATOM 1687 O O . ASP A 1 207 ? 22.748 4.073 -42.367 1.00 56.41 207 ASP A O 1
ATOM 1691 N N . ASN A 1 208 ? 21.129 5.650 -42.423 1.00 55.25 208 ASN A N 1
ATOM 1692 C CA . ASN A 1 208 ? 19.913 4.845 -42.650 1.00 55.25 208 ASN A CA 1
ATOM 1693 C C . ASN A 1 208 ? 18.599 5.621 -42.390 1.00 55.25 208 ASN A C 1
ATOM 1695 O O . ASN A 1 208 ? 18.522 6.482 -41.513 1.00 55.25 208 ASN A O 1
ATOM 1699 N N . ASP A 1 209 ? 17.560 5.239 -43.147 1.00 60.84 209 ASP A N 1
ATOM 1700 C CA . ASP A 1 209 ? 16.176 5.752 -43.256 1.00 60.84 209 ASP A CA 1
ATOM 1701 C C . ASP A 1 209 ? 15.313 5.687 -41.970 1.00 60.84 209 ASP A C 1
ATOM 1703 O O . ASP A 1 209 ? 14.179 5.193 -41.967 1.00 60.84 209 ASP A O 1
ATOM 1707 N N . TRP A 1 210 ? 15.800 6.182 -40.832 1.00 58.00 210 TRP A N 1
ATOM 1708 C CA . TRP A 1 210 ? 14.991 6.186 -39.612 1.00 58.00 210 TRP A CA 1
ATOM 1709 C C . TRP A 1 210 ? 13.945 7.317 -39.614 1.00 58.00 210 TRP A C 1
ATOM 1711 O O . TRP A 1 210 ? 14.285 8.501 -39.592 1.00 58.00 210 TRP A O 1
ATOM 1721 N N . ARG A 1 211 ? 12.650 6.958 -39.594 1.00 58.72 211 ARG A N 1
ATOM 1722 C CA . ARG A 1 211 ? 11.531 7.888 -39.340 1.00 58.72 211 ARG A CA 1
ATOM 1723 C C . ARG A 1 211 ? 11.020 7.751 -37.907 1.00 58.72 211 ARG A C 1
ATOM 1725 O O . ARG A 1 211 ? 10.703 6.651 -37.461 1.00 58.72 211 ARG A O 1
ATOM 1732 N N . ARG A 1 212 ? 10.870 8.896 -37.234 1.00 56.06 212 ARG A N 1
ATOM 1733 C CA . ARG A 1 212 ? 10.274 9.030 -35.896 1.00 56.06 212 ARG A CA 1
ATOM 1734 C C . ARG A 1 212 ? 8.848 8.450 -35.888 1.00 56.06 212 ARG A C 1
ATOM 1736 O O . ARG A 1 212 ? 8.021 8.920 -36.673 1.00 56.06 212 ARG A O 1
ATOM 1743 N N . PRO A 1 213 ? 8.519 7.477 -35.020 1.00 55.16 213 PRO A N 1
ATOM 1744 C CA . PRO A 1 213 ? 7.131 7.111 -34.767 1.00 55.16 213 PRO A CA 1
ATOM 1745 C C . PRO A 1 213 ? 6.385 8.315 -34.165 1.00 55.16 213 PRO A C 1
ATOM 1747 O O . PRO A 1 213 ? 6.949 9.005 -33.312 1.00 55.16 213 PRO A O 1
ATOM 1750 N N . PRO A 1 214 ? 5.140 8.601 -34.573 1.00 56.84 214 PRO A N 1
ATOM 1751 C CA . PRO A 1 214 ? 4.395 9.759 -34.091 1.00 56.84 214 PRO A CA 1
ATOM 1752 C C . PRO A 1 214 ? 3.904 9.514 -32.655 1.00 56.84 214 PRO A C 1
ATOM 1754 O O . PRO A 1 214 ? 2.774 9.092 -32.429 1.00 56.84 214 PRO A O 1
ATOM 1757 N N . VAL A 1 215 ? 4.767 9.749 -31.665 1.00 54.41 215 VAL A N 1
ATOM 1758 C CA . VAL A 1 215 ? 4.409 9.671 -30.234 1.00 54.41 215 VAL A CA 1
ATOM 1759 C C . VAL A 1 215 ? 3.641 10.928 -29.782 1.00 54.41 215 VAL A C 1
ATOM 1761 O O . VAL A 1 215 ? 2.924 10.892 -28.790 1.00 54.41 215 VAL A O 1
ATOM 1764 N N . GLU A 1 216 ? 3.714 12.024 -30.545 1.00 54.12 216 GLU A N 1
ATOM 1765 C CA . GLU A 1 216 ? 3.148 13.336 -30.181 1.00 54.12 216 GLU A CA 1
ATOM 1766 C C . GLU A 1 216 ? 1.745 13.630 -30.768 1.00 54.12 216 GLU A C 1
ATOM 1768 O O . GLU A 1 216 ? 1.137 14.632 -30.407 1.00 54.12 216 GLU A O 1
ATOM 1773 N N . GLU A 1 217 ? 1.167 12.779 -31.628 1.00 47.50 217 GLU A N 1
ATOM 1774 C CA . GLU A 1 217 ? -0.096 13.110 -32.329 1.00 47.50 217 GLU A CA 1
ATOM 1775 C C . GLU A 1 217 ? -1.398 12.765 -31.577 1.00 47.50 217 GLU A C 1
ATOM 1777 O O . GLU A 1 217 ? -2.484 12.954 -32.123 1.00 47.50 217 GLU A O 1
ATOM 1782 N N . LYS A 1 218 ? -1.351 12.283 -30.326 1.00 45.78 218 LYS A N 1
ATOM 1783 C CA . LYS A 1 218 ? -2.576 11.886 -29.590 1.00 45.78 218 LYS A CA 1
ATOM 1784 C C . LYS A 1 218 ? -2.876 12.644 -28.296 1.00 45.78 218 LYS A C 1
ATOM 1786 O O . LYS A 1 218 ? -3.778 12.242 -27.570 1.00 45.78 218 LYS A O 1
ATOM 1791 N N . GLU A 1 219 ? -2.227 13.781 -28.056 1.00 42.19 219 GLU A N 1
ATOM 1792 C CA . GLU A 1 219 ? -2.618 14.714 -26.984 1.00 42.19 219 GLU A CA 1
ATOM 1793 C C . GLU A 1 219 ? -2.901 16.129 -27.514 1.00 42.19 219 GLU A C 1
ATOM 1795 O O . GLU A 1 219 ? -2.477 17.132 -26.947 1.00 42.19 219 GLU A O 1
ATOM 1800 N N . VAL A 1 220 ? -3.666 16.235 -28.602 1.00 37.38 220 VAL A N 1
ATOM 1801 C CA . VAL A 1 220 ? -4.361 17.486 -28.942 1.00 37.38 220 VAL A CA 1
ATOM 1802 C C . VAL A 1 220 ? -5.833 17.313 -28.585 1.00 37.38 220 VAL A C 1
ATOM 1804 O O . VAL A 1 220 ? -6.662 16.986 -29.428 1.00 37.38 220 VAL A O 1
ATOM 1807 N N . ASN A 1 221 ? -6.154 17.522 -27.307 1.00 37.69 221 ASN A N 1
ATOM 1808 C CA . ASN A 1 221 ? -7.517 17.855 -26.905 1.00 37.69 221 ASN A CA 1
ATOM 1809 C C . ASN A 1 221 ? -7.729 19.364 -27.115 1.00 37.69 221 ASN A C 1
ATOM 1811 O O . ASN A 1 221 ? -6.995 20.179 -26.562 1.00 37.69 221 ASN A O 1
ATOM 1815 N N . GLU A 1 222 ? -8.727 19.667 -27.947 1.00 43.12 222 GLU A N 1
ATOM 1816 C CA . GLU A 1 222 ? -9.465 20.889 -28.342 1.00 43.12 222 GLU A CA 1
ATOM 1817 C C . GLU A 1 222 ? -9.333 22.250 -27.621 1.00 43.12 222 GLU A C 1
ATOM 1819 O O . GLU A 1 222 ? -10.052 23.186 -27.967 1.00 43.12 222 GLU A O 1
ATOM 1824 N N . THR A 1 223 ? -8.417 22.482 -26.692 1.00 47.81 223 THR A N 1
ATOM 1825 C CA . THR A 1 223 ? -8.255 23.803 -26.072 1.00 47.81 223 THR A CA 1
ATOM 1826 C C . THR A 1 223 ? -6.805 24.235 -26.126 1.00 47.81 223 THR A C 1
ATOM 1828 O O . THR A 1 223 ? -6.020 23.946 -25.228 1.00 47.81 223 THR A O 1
ATOM 1831 N N . GLY A 1 224 ? -6.455 24.946 -27.200 1.00 39.53 224 GLY A N 1
ATOM 1832 C CA . GLY A 1 224 ? -5.134 25.521 -27.435 1.00 39.53 224 GLY A CA 1
ATOM 1833 C C . GLY A 1 224 ? -4.701 26.514 -26.354 1.00 39.53 224 GLY A C 1
ATOM 1834 O O . GLY A 1 224 ? -4.794 27.727 -26.534 1.00 39.53 224 GLY A O 1
ATOM 1835 N N . ARG A 1 225 ? -4.161 26.004 -25.247 1.00 33.66 225 ARG A N 1
ATOM 1836 C CA . ARG A 1 225 ? -3.304 26.754 -24.327 1.00 33.66 225 ARG A CA 1
ATOM 1837 C C . ARG A 1 225 ? -2.115 25.898 -23.926 1.00 33.66 225 ARG A C 1
ATOM 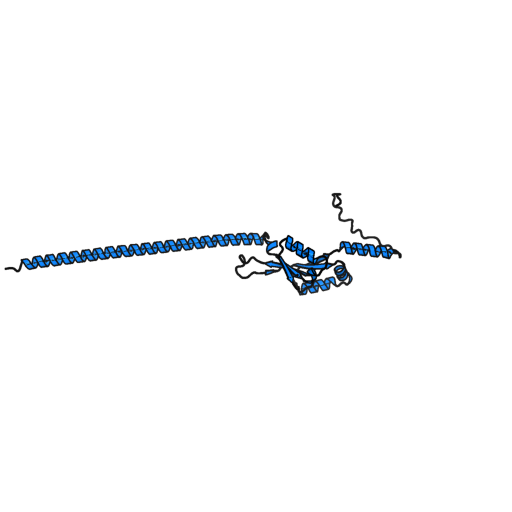1839 O O . ARG A 1 225 ? -2.271 24.846 -23.320 1.00 33.66 225 ARG A O 1
ATOM 1846 N N . LYS A 1 226 ? -0.932 26.401 -24.275 1.00 37.44 226 LYS A N 1
ATOM 1847 C CA . LYS A 1 226 ? 0.356 25.906 -23.797 1.00 37.44 226 LYS A CA 1
ATOM 1848 C C . LYS A 1 226 ? 0.483 26.223 -22.304 1.00 37.44 226 LYS A C 1
ATOM 1850 O O . LYS A 1 226 ? 0.253 27.372 -21.917 1.00 37.44 226 LYS A O 1
ATOM 1855 N N . CYS A 1 227 ? 0.850 25.224 -21.510 1.00 36.44 227 CYS A N 1
ATOM 1856 C CA . CYS A 1 227 ? 1.625 25.431 -20.289 1.00 36.44 227 CYS A CA 1
ATOM 1857 C C . CYS A 1 227 ? 3.106 25.305 -20.643 1.00 36.44 227 CYS A C 1
ATOM 1859 O O . CYS A 1 227 ? 3.421 24.453 -21.506 1.00 36.44 227 CYS A O 1
#

Organism: NCBI:txid2094558

Sequence (227 aa):
MDQMGNIVKQRRKTKAITEKSVRDEAMGTRKMAKEERIRLMEEKNLKKQQEKLQRAALKAEAAEMKKIQKEQQKWEKGKFAVKSIVAEIDIKVVELGSVGGNLLTRFAERGITYRITSNPIERSIVWTMTVPEHISQSSPERIEIQYVLLVYEAEEFCNLVINESLLDHVFSVRSCYPSYTVCYLTNRLMAYINKREQEVYKNLTKDNDWRRPPVEEKEVNETGRKC

Nearest PDB structures (foldseek):
  9f98-assembly1_A  TM=5.854E-01  e=3.630E-04  Homo sapiens
  7f6l-assembly1_B  TM=6.103E-01  e=1.573E-04  Homo sapiens
  4p0q-assembly1_A  TM=6.121E-01  e=6.477E-04  Homo sapiens
  9f9m-assembly1_A  TM=5.347E-01  e=1.700E-03  Homo sapiens
  7of1-assembly1_b  TM=2.990E-01  e=5.278E+00  Saccharomyces cerevisiae S288C

Foldseek 3Di:
DPPPVVVVVVVVVVVVVVVVVVVVVVVVVVVVVVVVVVVVVVVVVVVVVVVVVVVVVVVVVVVLVVVLVVVVVCVVVVVCVQQFKEKAFEPQLLVVPPRNVVVVVVNVVSNHHYDYDHDPDHQKIWMWGWDDPSNPPDDTDIHGDQEIEHEEEQVVVVCCVVVVNVVVSVVSVCVVRVRHDYHYDYPPNVVVVVVVVVVVVVVCVDDDDDDDDCPPPPPPDDDDDDD

Secondary structure (DSSP, 8-state):
--SHHHHHHHHHHHHHHHHHHHHHHHHHHHHHHHHHHHHHHHHHHHHHHHHHHHHHHHHHHHHHHHHHHHHHHHHHTTTTHHHHEEEEEEHHHHSSHHHHHHHHHHHHHTT-EEEEE--SSTTEEEEEEEPPTTT-SSS--EEEEEEEEEEEEHHHHHHHHHTT-HHHHHHHHHHHSTTPEEEEEEETHHHHHHHHHHHHHHHTTS---PPPP-SSTT---S-----